Protein AF-A0A834Z858-F1 (afdb_monomer_lite)

pLDDT: mean 73.7, std 21.04, range [23.14, 98.62]

Secondary structure (DSSP, 8-state):
--HHHHHHHHHHHHHHHHHHHHHHTT-HHHHHHHHHHHH-HHHHHHHHHHHHHHHHTTT-HHHHHHHHHHHHHHHHHT--------EEEE-TT-TT-HHHHHHHHHTT-TTTSEEEE--STT--HHIIIII-TT--S-EEEETTEEE--HHHHHHHHHHHS-SS-SS-S-HHHHHHHHHHHHHHHHHHHHHHHHHTTSSGGGHHHHHHHHHHHHTS--SSSBTBBB--HHHHHHHHHHHHHHHHHHHTS---TTTT-HHHHHHHHHHTT-HHHHTTPPPHHHHHHHHHHHHTS--

InterPro domains:
  IPR004045 Glutathione S-transferase, N-terminal [PF13417] (100-165)
  IPR004045 Glutathione S-transferase, N-terminal [PS50404] (84-165)
  IPR036249 Thioredoxin-like superfamily [SSF52833] (100-186)
  IPR036282 Glutathione S-transferase, C-terminal domain superfamily [SSF47616] (161-291)
  IPR044629 Glutathione S-transferase L1/2/3 [PTHR44328] (100-293)

Foldseek 3Di:
DPPPLVVLLVVLVVVLVVCVVCVVVVNNLVVLVVCCVPPNLVVVLVVLVVSQVSVVVVPPPPSNVSSVVSSVVSCVNNVPPPDQAWEWEAAPDDDDALLLQLLCLQFVCPVVYHYHHADLVDGDPCCCVPPNVVSDDGWIQHPNDIDDDRLVNSVCCLVPDGGPHQADPDPVLVVLLVVLLVCLVVLLVLLVVVLQVNRVVCNLVSLVVVLVQLVPDDCDLDSSRDHHSSLSSCVSSCLLSQLQCCPPVVDHSCVVRVSVVSSNVVCVVRPSNVVSHDDSVVSNVVSCVVRVPDD

Sequence (295 aa):
MASGKFFRLLWILHLTHLLSLMERRGCIHLILARLHSECGSLEIIRLLFSSLHVLCSASLNFLFSNVYGTLFKVTEYLGIVMVLVKKLFSPLMAYLFPFVLICFEHQGLQDKIKLVPMNLQNRPGWYKEKVYPGNKVPSLEHNNEVRGESLDLIKYVDSHFEGPPLLPDDPVKREFAEELLSYTDTFTRVVYTSFKGVAENEVGSAFDYLEKALSKFDDGPFFLGQFSLVDIAYAPFIERFQPFLLEVKKYDITTGRPKLEAWIEEMNKIEAYKQTQCDRQELLENYKKRFLVHP

Radius of gyration: 24.86 Å; chains: 1; bounding box: 69×51×53 Å

Organism: Tetracentron sinense (NCBI:txid13715)

Structure (mmCIF, N/CA/C/O backbone):
data_AF-A0A834Z858-F1
#
_entry.id   AF-A0A834Z858-F1
#
loop_
_atom_site.group_PDB
_atom_site.id
_atom_site.type_symbol
_atom_site.label_atom_id
_atom_site.label_alt_id
_atom_site.label_comp_id
_atom_site.label_asym_id
_atom_site.label_entity_id
_atom_site.label_seq_id
_atom_site.pdbx_PDB_ins_code
_atom_site.Cartn_x
_atom_site.Cartn_y
_atom_site.Cartn_z
_atom_site.occupancy
_atom_site.B_iso_or_equiv
_atom_site.auth_seq_id
_atom_site.auth_comp_id
_atom_site.auth_asym_id
_atom_site.auth_atom_id
_atom_site.pdbx_PDB_model_num
ATOM 1 N N . MET A 1 1 ? 50.047 -25.048 0.309 1.00 39.22 1 MET A N 1
ATOM 2 C CA . MET A 1 1 ? 48.746 -24.625 -0.269 1.00 39.22 1 MET A CA 1
ATOM 3 C C . MET A 1 1 ? 48.533 -23.094 -0.292 1.00 39.22 1 MET A C 1
ATOM 5 O O . MET A 1 1 ? 47.401 -22.654 -0.437 1.00 39.22 1 MET A O 1
ATOM 9 N N . ALA A 1 2 ? 49.594 -22.268 -0.235 1.00 37.28 2 ALA A N 1
ATOM 10 C CA . ALA A 1 2 ? 49.491 -20.796 -0.241 1.00 37.28 2 ALA A CA 1
ATOM 11 C C . ALA A 1 2 ? 50.000 -20.112 -1.535 1.00 37.28 2 ALA A C 1
ATOM 13 O O . ALA A 1 2 ? 49.792 -18.917 -1.714 1.00 37.28 2 ALA A O 1
ATOM 14 N N . SER A 1 3 ? 50.620 -20.842 -2.472 1.00 45.62 3 SER A N 1
ATOM 15 C CA . SER A 1 3 ? 51.256 -20.246 -3.660 1.00 45.62 3 SER A CA 1
ATOM 16 C C . SER A 1 3 ? 50.258 -19.821 -4.750 1.00 45.62 3 SER A C 1
ATOM 18 O O . SER A 1 3 ? 50.357 -18.719 -5.275 1.00 45.62 3 SER A O 1
ATOM 20 N N . GLY A 1 4 ? 49.239 -20.629 -5.062 1.00 40.44 4 GLY A N 1
ATOM 21 C CA . GLY A 1 4 ? 48.336 -20.354 -6.196 1.00 40.44 4 GLY A CA 1
ATOM 22 C C . GLY A 1 4 ? 47.430 -19.123 -6.039 1.00 40.44 4 GLY A C 1
ATOM 23 O O . GLY A 1 4 ? 47.143 -18.436 -7.018 1.00 40.44 4 GLY A O 1
ATOM 24 N N . LYS A 1 5 ? 46.998 -18.806 -4.811 1.00 40.41 5 LYS A N 1
ATOM 25 C CA . LYS A 1 5 ? 46.160 -17.622 -4.541 1.00 40.41 5 LYS A CA 1
ATOM 26 C C . LYS A 1 5 ? 46.967 -16.323 -4.613 1.00 40.41 5 LYS A C 1
ATOM 28 O O . LYS A 1 5 ? 46.467 -15.331 -5.132 1.00 40.41 5 LYS A O 1
ATOM 33 N N . PHE A 1 6 ? 48.222 -16.352 -4.165 1.00 41.41 6 PHE A N 1
ATOM 34 C CA . PHE A 1 6 ? 49.111 -15.191 -4.185 1.00 41.41 6 PHE A CA 1
ATOM 35 C C . PHE A 1 6 ? 49.516 -14.801 -5.615 1.00 41.41 6 PHE A C 1
ATOM 37 O O . PHE A 1 6 ? 49.426 -13.633 -5.982 1.00 41.41 6 PHE A O 1
ATOM 44 N N . PHE A 1 7 ? 49.849 -15.783 -6.463 1.00 43.88 7 PHE A N 1
ATOM 45 C CA . PHE A 1 7 ? 50.146 -15.538 -7.881 1.00 43.88 7 PHE A CA 1
ATOM 46 C C . PHE A 1 7 ? 48.936 -15.006 -8.661 1.00 43.88 7 PHE A C 1
ATOM 48 O O . PHE A 1 7 ? 49.091 -14.099 -9.474 1.00 43.88 7 PHE A O 1
ATOM 55 N N . ARG A 1 8 ? 47.722 -15.503 -8.379 1.00 45.97 8 ARG A N 1
ATOM 56 C CA . ARG A 1 8 ? 46.489 -14.953 -8.971 1.00 45.97 8 ARG A CA 1
ATOM 57 C C . ARG A 1 8 ? 46.238 -13.509 -8.543 1.00 45.97 8 ARG A C 1
ATOM 59 O O . ARG A 1 8 ? 45.864 -12.699 -9.380 1.00 45.97 8 ARG A O 1
ATOM 66 N N . LEU A 1 9 ? 46.475 -13.175 -7.275 1.00 43.41 9 LEU A N 1
ATOM 67 C CA . LEU A 1 9 ? 46.303 -11.811 -6.775 1.00 43.41 9 LEU A CA 1
ATOM 68 C C . LEU A 1 9 ? 47.320 -10.841 -7.399 1.00 43.41 9 LEU A C 1
ATOM 70 O O . LEU A 1 9 ? 46.940 -9.746 -7.802 1.00 43.41 9 LEU A O 1
ATOM 74 N N . LEU A 1 10 ? 48.584 -11.260 -7.546 1.00 45.62 10 LEU A N 1
ATOM 75 C CA . LEU A 1 10 ? 49.613 -10.472 -8.234 1.00 45.62 10 LEU A CA 1
ATOM 76 C C . LEU A 1 10 ? 49.268 -10.248 -9.709 1.00 45.62 10 LEU A C 1
ATOM 78 O O . LEU A 1 10 ? 49.426 -9.139 -10.210 1.00 45.62 10 LEU A O 1
ATOM 82 N N . TRP A 1 11 ? 48.773 -11.283 -10.392 1.00 49.22 11 TRP A N 1
ATOM 83 C CA . TRP A 1 11 ? 48.371 -11.189 -11.795 1.00 49.22 11 TRP A CA 1
ATOM 84 C C . TRP A 1 11 ? 47.172 -10.254 -11.977 1.00 49.22 11 TRP A C 1
ATOM 86 O O . TRP A 1 11 ? 47.191 -9.404 -12.862 1.00 49.22 11 TRP A O 1
ATOM 96 N N . ILE A 1 12 ? 46.179 -10.335 -11.082 1.00 49.62 12 ILE A N 1
ATOM 97 C CA . ILE A 1 12 ? 45.033 -9.418 -11.055 1.00 49.62 12 ILE A CA 1
ATOM 98 C C . ILE A 1 12 ? 45.511 -7.987 -10.825 1.00 49.62 12 ILE A C 1
ATOM 100 O O . ILE A 1 12 ? 45.177 -7.134 -11.632 1.00 49.62 12 ILE A O 1
ATOM 104 N N . LEU A 1 13 ? 46.334 -7.726 -9.801 1.00 48.53 13 LEU A N 1
ATOM 105 C CA . LEU A 1 13 ? 46.868 -6.388 -9.507 1.00 48.53 13 LEU A CA 1
ATOM 106 C C . LEU A 1 13 ? 47.678 -5.811 -10.674 1.00 48.53 13 LEU A C 1
ATOM 108 O O . LEU A 1 13 ? 47.575 -4.620 -10.971 1.00 48.53 13 LEU A O 1
ATOM 112 N N . HIS A 1 14 ? 48.463 -6.650 -11.354 1.00 54.50 14 HIS A N 1
ATOM 113 C CA . HIS A 1 14 ? 49.225 -6.238 -12.526 1.00 54.50 14 HIS A CA 1
ATOM 114 C C . HIS A 1 14 ? 48.300 -5.899 -13.701 1.00 54.50 14 HIS A C 1
ATOM 116 O O . HIS A 1 14 ? 48.492 -4.870 -14.345 1.00 54.50 14 HIS A O 1
ATOM 122 N N . LEU A 1 15 ? 47.246 -6.695 -13.916 1.00 56.31 15 LEU A N 1
ATOM 123 C CA . LEU A 1 15 ? 46.232 -6.457 -14.940 1.00 56.31 15 LEU A CA 1
ATOM 124 C C . LEU A 1 15 ? 45.421 -5.182 -14.656 1.00 56.31 15 LEU A C 1
ATOM 126 O O . LEU A 1 15 ? 45.234 -4.376 -15.565 1.00 56.31 15 LEU A O 1
ATOM 130 N N . THR A 1 16 ? 45.002 -4.928 -13.409 1.00 53.84 16 THR A N 1
ATOM 131 C CA . THR A 1 16 ? 44.302 -3.682 -13.044 1.00 53.84 16 THR A CA 1
ATOM 132 C C . THR A 1 16 ? 45.193 -2.457 -13.186 1.00 53.84 16 THR A C 1
ATOM 134 O O . THR A 1 16 ? 44.727 -1.407 -13.631 1.00 53.84 16 THR A O 1
ATOM 137 N N . HIS A 1 17 ? 46.475 -2.570 -12.827 1.00 55.44 17 HIS A N 1
ATOM 138 C CA . HIS A 1 17 ? 47.428 -1.476 -12.986 1.00 55.44 17 HIS A CA 1
ATOM 139 C C . HIS A 1 17 ? 47.687 -1.170 -14.465 1.00 55.44 17 HIS A C 1
ATOM 141 O O . HIS A 1 17 ? 47.662 -0.002 -14.857 1.00 55.44 17 HIS A O 1
ATOM 147 N N . LEU A 1 18 ? 47.842 -2.206 -15.299 1.00 55.97 18 LEU A N 1
ATOM 148 C CA . LEU A 1 18 ? 47.948 -2.055 -16.749 1.00 55.97 18 LEU A CA 1
ATOM 149 C C . LEU A 1 18 ? 46.692 -1.392 -17.324 1.00 55.97 18 LEU A C 1
ATOM 151 O O . LEU A 1 18 ? 46.808 -0.416 -18.057 1.00 55.97 18 LEU A O 1
ATOM 155 N N . LEU A 1 19 ? 45.495 -1.872 -16.970 1.00 55.81 19 LEU A N 1
ATOM 156 C CA . LEU A 1 19 ? 44.223 -1.326 -17.461 1.00 55.81 19 LEU A CA 1
ATOM 157 C C . LEU A 1 19 ? 44.050 0.152 -17.079 1.00 55.81 19 LEU A C 1
ATOM 159 O O . LEU A 1 19 ? 43.695 0.961 -17.933 1.00 55.81 19 LEU A O 1
ATOM 163 N N . SER A 1 20 ? 44.411 0.534 -15.849 1.00 52.41 20 SER A N 1
ATOM 164 C CA . SER A 1 20 ? 44.381 1.935 -15.404 1.00 52.41 20 SER A CA 1
ATOM 165 C C . SER A 1 20 ? 45.411 2.820 -16.124 1.00 52.41 20 SER A C 1
ATOM 167 O O . SER A 1 20 ? 45.116 3.964 -16.475 1.00 52.41 20 SER A O 1
ATOM 169 N N . LEU A 1 21 ? 46.623 2.312 -16.379 1.00 51.62 21 LEU A N 1
ATOM 170 C CA . LEU A 1 21 ? 47.647 3.020 -17.161 1.00 51.62 21 LEU A CA 1
ATOM 171 C C . LEU A 1 21 ? 47.229 3.202 -18.625 1.00 51.62 21 LEU A C 1
ATOM 173 O O . LEU A 1 21 ? 47.500 4.245 -19.220 1.00 51.62 21 LEU A O 1
ATOM 177 N N . MET A 1 22 ? 46.563 2.203 -19.201 1.00 58.41 22 MET A N 1
ATOM 178 C CA . MET A 1 22 ? 46.094 2.216 -20.587 1.00 58.41 22 MET A CA 1
ATOM 179 C C . MET A 1 22 ? 44.875 3.122 -20.782 1.00 58.41 22 MET A C 1
ATOM 181 O O . MET A 1 22 ? 44.775 3.788 -21.812 1.00 58.41 22 MET A O 1
ATOM 185 N N . GLU A 1 23 ? 44.001 3.222 -19.779 1.00 50.81 23 GLU A N 1
ATOM 186 C CA . GLU A 1 23 ? 42.898 4.185 -19.747 1.00 50.81 23 GLU A CA 1
ATOM 187 C C . GLU A 1 23 ? 43.412 5.631 -19.739 1.00 50.81 23 GLU A C 1
ATOM 189 O O . GLU A 1 23 ? 42.962 6.444 -20.544 1.00 50.81 23 GLU A O 1
ATOM 194 N N . ARG A 1 24 ? 44.436 5.939 -18.928 1.00 52.72 24 ARG A N 1
ATOM 195 C CA . ARG A 1 24 ? 45.078 7.271 -18.927 1.00 52.72 24 ARG A CA 1
ATOM 196 C C . ARG A 1 24 ? 45.731 7.637 -20.259 1.00 52.72 24 ARG A C 1
ATOM 198 O O . ARG A 1 24 ? 45.965 8.814 -20.511 1.00 52.72 24 ARG A O 1
ATOM 205 N N . ARG A 1 25 ? 46.048 6.644 -21.093 1.00 55.12 25 ARG A N 1
ATOM 206 C CA . ARG A 1 25 ? 46.644 6.831 -22.422 1.00 55.12 25 ARG A CA 1
ATOM 207 C C . ARG A 1 25 ? 45.625 6.771 -23.565 1.00 55.12 25 ARG A C 1
ATOM 209 O O . ARG A 1 25 ? 46.024 6.939 -24.709 1.00 55.12 25 ARG A O 1
ATOM 216 N N . GLY A 1 26 ? 44.337 6.539 -23.285 1.00 53.12 26 GLY A N 1
ATOM 217 C CA . GLY A 1 26 ? 43.269 6.520 -24.295 1.00 53.12 26 GLY A CA 1
ATOM 218 C C . GLY A 1 26 ? 43.281 5.315 -25.249 1.00 53.12 26 GLY A C 1
ATOM 219 O O . GLY A 1 26 ? 42.515 5.286 -26.206 1.00 53.12 26 GLY A O 1
ATOM 220 N N . CYS A 1 27 ? 44.115 4.298 -25.003 1.00 54.41 27 CYS A N 1
ATOM 221 C CA . CYS A 1 27 ? 44.315 3.173 -25.932 1.00 54.41 27 CYS A CA 1
ATOM 222 C C . CYS A 1 27 ? 43.456 1.935 -25.619 1.00 54.41 27 CYS A C 1
ATOM 224 O O . CYS A 1 27 ? 43.613 0.898 -26.265 1.00 54.41 27 CYS A O 1
ATOM 226 N N . ILE A 1 28 ? 42.561 2.015 -24.628 1.00 59.16 28 ILE A N 1
ATOM 227 C CA . ILE A 1 28 ? 41.803 0.863 -24.113 1.00 59.16 28 ILE A CA 1
ATOM 228 C C . ILE A 1 28 ? 40.941 0.188 -25.194 1.00 59.16 28 ILE A C 1
ATOM 230 O O . ILE A 1 28 ? 40.854 -1.035 -25.252 1.00 59.16 28 ILE A O 1
ATOM 234 N N . HIS A 1 29 ? 40.397 0.978 -26.119 1.00 51.12 29 HIS A N 1
ATOM 235 C CA . HIS A 1 29 ? 39.532 0.515 -27.205 1.00 51.12 29 HIS A CA 1
ATOM 236 C C . HIS A 1 29 ? 40.262 -0.394 -28.212 1.00 51.12 29 HIS A C 1
ATOM 238 O O . HIS A 1 29 ? 39.688 -1.359 -28.700 1.00 51.12 29 HIS A O 1
ATOM 244 N N . LEU A 1 30 ? 41.547 -0.144 -28.489 1.00 53.09 30 LEU A N 1
ATOM 245 C CA . LEU A 1 30 ? 42.329 -0.926 -29.461 1.00 53.09 30 LEU A CA 1
ATOM 246 C C . LEU A 1 30 ? 42.657 -2.337 -28.953 1.00 53.09 30 LEU A C 1
ATOM 248 O O . LEU A 1 30 ? 42.728 -3.289 -29.728 1.00 53.09 30 LEU A O 1
ATOM 252 N N . ILE A 1 31 ? 42.840 -2.482 -27.641 1.00 57.12 31 ILE A N 1
ATOM 253 C CA . ILE A 1 31 ? 43.166 -3.769 -27.016 1.00 57.12 31 ILE A CA 1
ATOM 254 C C . ILE A 1 31 ? 41.903 -4.594 -26.783 1.00 57.12 31 ILE A C 1
ATOM 256 O O . ILE A 1 31 ? 41.938 -5.806 -26.975 1.00 57.12 31 ILE A O 1
ATOM 260 N N . LEU A 1 32 ? 40.777 -3.960 -26.443 1.00 54.56 32 LEU A N 1
ATOM 261 C CA . LEU A 1 32 ? 39.492 -4.658 -26.385 1.00 54.56 32 LEU A CA 1
ATOM 262 C C . LEU A 1 32 ? 39.108 -5.240 -27.758 1.00 54.56 32 LEU A C 1
ATOM 264 O O . LEU A 1 32 ? 38.596 -6.356 -27.805 1.00 54.56 32 LEU A O 1
ATOM 268 N N . ALA A 1 33 ? 39.466 -4.561 -28.858 1.00 52.81 33 ALA A N 1
ATOM 269 C CA . ALA A 1 33 ? 39.355 -5.083 -30.229 1.00 52.81 33 ALA A CA 1
ATOM 270 C C . ALA A 1 33 ? 40.146 -6.382 -30.412 1.00 52.81 33 ALA A C 1
ATOM 272 O O . ALA A 1 33 ? 39.635 -7.385 -30.908 1.00 52.81 33 ALA A O 1
ATOM 273 N N . ARG A 1 34 ? 41.412 -6.351 -29.982 1.00 52.25 34 ARG A N 1
ATOM 274 C CA . ARG A 1 34 ? 42.368 -7.452 -30.118 1.00 52.25 34 ARG A CA 1
ATOM 275 C C . ARG A 1 34 ? 41.954 -8.661 -29.276 1.00 52.25 34 ARG A C 1
ATOM 277 O O . ARG A 1 34 ? 41.909 -9.776 -29.784 1.00 52.25 34 ARG A O 1
ATOM 284 N N . LEU A 1 35 ? 41.589 -8.431 -28.015 1.00 51.09 35 LEU A N 1
ATOM 285 C CA . LEU A 1 35 ? 41.134 -9.474 -27.093 1.00 51.09 35 LEU A CA 1
ATOM 286 C C . LEU A 1 35 ? 39.839 -10.125 -27.583 1.00 51.09 35 LEU A C 1
ATOM 288 O O . LEU A 1 35 ? 39.711 -11.346 -27.517 1.00 51.09 35 LEU A O 1
ATOM 292 N N . HIS A 1 36 ? 38.904 -9.328 -28.113 1.00 53.31 36 HIS A N 1
ATOM 293 C CA . HIS A 1 36 ? 37.683 -9.837 -28.733 1.00 53.31 36 HIS A CA 1
ATOM 294 C C . HIS A 1 36 ? 37.987 -10.780 -29.903 1.00 53.31 36 HIS A C 1
ATOM 296 O O . HIS A 1 36 ? 37.407 -11.862 -29.965 1.00 53.31 36 HIS A O 1
ATOM 302 N N . SER A 1 37 ? 38.928 -10.403 -30.780 1.00 48.47 37 SER A N 1
ATOM 303 C CA . SER A 1 37 ? 39.310 -11.229 -31.933 1.00 48.47 37 SER A CA 1
ATOM 304 C C . SER A 1 37 ? 40.053 -12.518 -31.568 1.00 48.47 37 SER A C 1
ATOM 306 O O . SER A 1 37 ? 39.973 -13.483 -32.320 1.00 48.47 37 SER A O 1
ATOM 308 N N . GLU A 1 38 ? 40.766 -12.549 -30.436 1.00 46.91 38 GLU A N 1
ATOM 309 C CA . GLU A 1 38 ? 41.613 -13.691 -30.052 1.00 46.91 38 GLU A CA 1
ATOM 310 C C . GLU A 1 38 ? 40.912 -14.685 -29.106 1.00 46.91 38 GLU A C 1
ATOM 312 O O . GLU A 1 38 ? 41.120 -15.889 -29.241 1.00 46.91 38 GLU A O 1
ATOM 317 N N . CYS A 1 39 ? 40.068 -14.223 -28.173 1.00 50.97 39 CYS A N 1
ATOM 318 C CA . CYS A 1 39 ? 39.494 -15.075 -27.115 1.00 50.97 39 CYS A CA 1
ATOM 319 C C . CYS A 1 39 ? 37.961 -15.186 -27.137 1.00 50.97 39 CYS A C 1
ATOM 321 O O . CYS A 1 39 ? 37.398 -16.011 -26.417 1.00 50.97 39 CYS A O 1
ATOM 323 N N . GLY A 1 40 ? 37.272 -14.360 -27.928 1.00 50.16 40 GLY A N 1
ATOM 324 C CA . GLY A 1 40 ? 35.815 -14.256 -27.888 1.00 50.16 40 GLY A CA 1
ATOM 325 C C . GLY A 1 40 ? 35.298 -13.583 -26.609 1.00 50.16 40 GLY A C 1
ATOM 326 O O . GLY A 1 40 ? 35.902 -13.607 -25.535 1.00 50.16 40 GLY A O 1
ATOM 327 N N . SER A 1 41 ? 34.146 -12.926 -26.710 1.00 55.12 41 SER A N 1
ATOM 328 C CA . SER A 1 41 ? 33.695 -12.013 -25.657 1.00 55.12 41 SER A CA 1
ATOM 329 C C . SER A 1 41 ? 33.293 -12.660 -24.332 1.00 55.12 41 SER A C 1
ATOM 331 O O . SER A 1 41 ? 33.446 -12.038 -23.281 1.00 55.12 41 SER A O 1
ATOM 333 N N . LEU A 1 42 ? 32.752 -13.883 -24.356 1.00 46.44 42 LEU A N 1
ATOM 334 C CA . LEU A 1 42 ? 32.284 -14.558 -23.139 1.00 46.44 42 LEU A CA 1
ATOM 335 C C . LEU A 1 42 ? 33.443 -14.918 -22.198 1.00 46.44 42 LEU A C 1
ATOM 337 O O . LEU A 1 42 ? 33.295 -14.834 -20.978 1.00 46.44 42 LEU A O 1
ATOM 341 N N . GLU A 1 43 ? 34.600 -15.269 -22.757 1.00 54.16 43 GLU A N 1
ATOM 342 C CA . GLU A 1 43 ? 35.780 -15.652 -21.979 1.00 54.16 43 GLU A CA 1
ATOM 343 C C . GLU A 1 43 ? 36.422 -14.421 -21.315 1.00 54.16 43 GLU A C 1
ATOM 345 O O . GLU A 1 43 ? 36.829 -14.470 -20.154 1.00 54.16 43 GLU A O 1
ATOM 350 N N . ILE A 1 44 ? 36.396 -13.268 -22.000 1.00 56.22 44 ILE A N 1
ATOM 351 C CA . ILE A 1 44 ? 36.807 -11.965 -21.446 1.00 56.22 44 ILE A CA 1
ATOM 352 C C . ILE A 1 44 ? 35.923 -11.586 -20.251 1.00 56.22 44 ILE A C 1
ATOM 354 O O . ILE A 1 44 ? 36.430 -11.199 -19.197 1.00 56.22 44 ILE A O 1
ATOM 358 N N . ILE A 1 45 ? 34.602 -11.742 -20.388 1.00 53.59 45 ILE A N 1
ATOM 359 C CA . ILE A 1 45 ? 33.640 -11.466 -19.313 1.00 53.59 45 ILE A CA 1
ATOM 360 C C . ILE A 1 45 ? 33.906 -12.390 -18.117 1.00 53.59 45 ILE A C 1
ATOM 362 O O . ILE A 1 45 ? 34.017 -11.912 -16.988 1.00 53.59 45 ILE A O 1
ATOM 366 N N . ARG A 1 46 ? 34.100 -13.697 -18.340 1.00 54.56 46 ARG A N 1
ATOM 367 C CA . ARG A 1 46 ? 34.442 -14.654 -17.271 1.00 54.56 46 ARG A CA 1
ATOM 368 C C . ARG A 1 46 ? 35.720 -14.282 -16.523 1.00 54.56 46 ARG A C 1
ATOM 370 O O . ARG A 1 46 ? 35.733 -14.310 -15.290 1.00 54.56 46 ARG A O 1
ATOM 377 N N . LEU A 1 47 ? 36.779 -13.905 -17.237 1.00 57.31 47 LEU A N 1
ATOM 378 C CA . LEU A 1 47 ? 38.045 -13.499 -16.625 1.00 57.31 47 LEU A CA 1
ATOM 379 C C . LEU A 1 47 ? 37.882 -12.233 -15.772 1.00 57.31 47 LEU A C 1
ATOM 381 O O . LEU A 1 47 ? 38.376 -12.185 -14.640 1.00 57.31 47 LEU A O 1
ATOM 385 N N . LEU A 1 48 ? 37.115 -11.250 -16.248 1.00 55.88 48 LEU A N 1
ATOM 386 C CA . LEU A 1 48 ? 36.846 -10.019 -15.504 1.00 55.88 48 LEU A CA 1
ATOM 387 C C . LEU A 1 48 ? 35.985 -10.263 -14.251 1.00 55.88 48 LEU A C 1
ATOM 389 O O . LEU A 1 48 ? 36.310 -9.755 -13.177 1.00 55.88 48 LEU A O 1
ATOM 393 N N . PHE A 1 49 ? 34.948 -11.102 -14.342 1.00 52.91 49 PHE A N 1
ATOM 394 C CA . PHE A 1 49 ? 34.114 -11.474 -13.190 1.00 52.91 49 PHE A CA 1
ATOM 395 C C . PHE A 1 49 ? 34.878 -12.300 -12.148 1.00 52.91 49 PHE A C 1
ATOM 397 O O . PHE A 1 49 ? 34.737 -12.062 -10.946 1.00 52.91 49 PHE A O 1
ATOM 404 N N . SER A 1 50 ? 35.745 -13.223 -12.581 1.00 53.41 50 SER A N 1
ATOM 405 C CA . SER A 1 50 ? 36.593 -13.996 -11.661 1.00 53.41 50 SER A CA 1
ATOM 406 C C . SER A 1 50 ? 37.569 -13.105 -10.881 1.00 53.41 50 SER A C 1
ATOM 408 O O . SER A 1 50 ? 37.835 -13.345 -9.703 1.00 53.41 50 SER A O 1
ATOM 410 N N . SER A 1 51 ? 38.031 -12.020 -11.508 1.00 50.53 51 SER A N 1
ATOM 411 C CA . SER A 1 51 ? 38.891 -11.011 -10.886 1.00 50.53 51 SER A CA 1
ATOM 412 C C . SER A 1 51 ? 38.122 -10.157 -9.867 1.00 50.53 51 SER A C 1
ATOM 414 O O . SER A 1 51 ? 38.655 -9.831 -8.806 1.00 50.53 51 SER A O 1
ATOM 416 N N . LEU A 1 52 ? 36.845 -9.860 -10.141 1.00 49.38 52 LEU A N 1
ATOM 417 C CA . LEU A 1 52 ? 35.938 -9.123 -9.252 1.00 49.38 52 LEU A CA 1
ATOM 418 C C . LEU A 1 52 ? 35.684 -9.869 -7.932 1.00 49.38 52 LEU A C 1
ATOM 420 O O . LEU A 1 52 ? 35.721 -9.269 -6.858 1.00 49.38 52 LEU A O 1
ATOM 424 N N . HIS A 1 53 ? 35.476 -11.187 -8.008 1.00 46.19 53 HIS A N 1
ATOM 425 C CA . HIS A 1 53 ? 35.210 -12.030 -6.839 1.00 46.19 53 HIS A CA 1
ATOM 426 C C . HIS A 1 53 ? 36.418 -12.090 -5.887 1.00 46.19 53 HIS A C 1
ATOM 428 O O . HIS A 1 53 ? 36.270 -12.017 -4.668 1.00 46.19 53 HIS A O 1
ATOM 434 N N . VAL A 1 54 ? 37.634 -12.132 -6.443 1.00 44.06 54 VAL A N 1
ATOM 435 C CA . VAL A 1 54 ? 38.882 -12.093 -5.665 1.00 44.06 54 VAL A CA 1
ATOM 436 C C . VAL A 1 54 ? 39.092 -10.720 -5.012 1.00 44.06 54 VAL A C 1
ATOM 438 O O . VAL A 1 54 ? 39.469 -10.657 -3.843 1.00 44.06 54 VAL A O 1
ATOM 441 N N . LEU A 1 55 ? 38.789 -9.621 -5.710 1.00 42.56 55 LEU A N 1
ATOM 442 C CA . LEU A 1 55 ? 38.911 -8.262 -5.163 1.00 42.56 55 LEU A CA 1
ATOM 443 C C . LEU A 1 55 ? 37.893 -7.972 -4.050 1.00 42.56 55 LEU A C 1
ATOM 445 O O . LEU A 1 55 ? 38.220 -7.269 -3.095 1.00 42.56 55 LEU A O 1
ATOM 449 N N . CYS A 1 56 ? 36.695 -8.558 -4.135 1.00 44.44 56 CYS A N 1
ATOM 450 C CA . CYS A 1 56 ? 35.647 -8.425 -3.118 1.00 44.44 56 CYS A CA 1
ATOM 451 C C . CYS A 1 56 ? 36.034 -9.109 -1.800 1.00 44.44 56 CYS A C 1
ATOM 453 O O . CYS A 1 56 ? 35.662 -8.644 -0.728 1.00 44.44 56 CYS A O 1
ATOM 455 N N . SER A 1 57 ? 36.846 -10.169 -1.876 1.00 42.78 57 SER A N 1
ATOM 456 C CA . SER A 1 57 ? 37.373 -10.880 -0.705 1.00 42.78 57 SER A CA 1
ATOM 457 C C . SER A 1 57 ? 38.556 -10.184 -0.011 1.00 42.78 57 SER A C 1
ATOM 459 O O . SER A 1 57 ? 38.918 -10.569 1.097 1.00 42.78 57 SER A O 1
ATOM 461 N N . ALA A 1 58 ? 39.166 -9.170 -0.641 1.00 41.44 58 ALA A N 1
ATOM 462 C CA . ALA A 1 58 ? 40.417 -8.549 -0.190 1.00 41.44 58 ALA A CA 1
ATOM 463 C C . ALA A 1 58 ? 40.254 -7.135 0.417 1.00 41.44 58 ALA A C 1
ATOM 465 O O . ALA A 1 58 ? 41.254 -6.459 0.645 1.00 41.44 58 ALA A O 1
ATOM 466 N N . SER A 1 59 ? 39.022 -6.670 0.670 1.00 42.19 59 SER A N 1
ATOM 467 C CA . SER A 1 59 ? 38.706 -5.379 1.324 1.00 42.19 59 SER A CA 1
ATOM 468 C C . SER A 1 59 ? 39.393 -4.140 0.714 1.00 42.19 59 SER A C 1
ATOM 470 O O . SER A 1 59 ? 39.700 -3.172 1.409 1.00 42.19 59 SER A O 1
ATOM 472 N N . LEU A 1 60 ? 39.639 -4.141 -0.600 1.00 43.06 60 LEU A N 1
ATOM 473 C CA . LEU A 1 60 ? 40.312 -3.053 -1.322 1.00 43.06 60 LEU A CA 1
ATOM 474 C C . LEU A 1 60 ? 39.294 -2.163 -2.055 1.00 43.06 60 LEU A C 1
ATOM 476 O O . LEU A 1 60 ? 39.139 -2.231 -3.276 1.00 43.06 60 LEU A O 1
ATOM 480 N N . ASN A 1 61 ? 38.622 -1.283 -1.306 1.00 41.66 61 ASN A N 1
ATOM 481 C CA . ASN A 1 61 ? 37.572 -0.381 -1.814 1.00 41.66 61 ASN A CA 1
ATOM 482 C C . ASN A 1 61 ? 38.022 0.517 -2.988 1.00 41.66 61 ASN A C 1
ATOM 484 O O . ASN A 1 61 ? 37.222 0.843 -3.863 1.00 41.66 61 ASN A O 1
ATOM 488 N N . PHE A 1 62 ? 39.307 0.886 -3.054 1.00 37.69 62 PHE A N 1
ATOM 489 C CA . PHE A 1 62 ? 39.848 1.738 -4.122 1.00 37.69 62 PHE A CA 1
ATOM 490 C C . PHE A 1 62 ? 39.960 1.020 -5.483 1.00 37.69 62 PHE A C 1
ATOM 492 O O . PHE A 1 62 ? 39.732 1.625 -6.529 1.00 37.69 62 PHE A O 1
ATOM 499 N N . LEU A 1 63 ? 40.267 -0.283 -5.489 1.00 42.47 63 LEU A N 1
ATOM 500 C CA . LEU A 1 63 ? 40.341 -1.090 -6.717 1.00 42.47 63 LEU A CA 1
ATOM 501 C C . LEU A 1 63 ? 38.946 -1.434 -7.253 1.00 42.47 63 LEU A C 1
ATOM 503 O O . LEU A 1 63 ? 38.768 -1.560 -8.462 1.00 42.47 63 LEU A O 1
ATOM 507 N N . PHE A 1 64 ? 37.955 -1.514 -6.365 1.00 44.03 64 PHE A N 1
ATOM 508 C CA . PHE A 1 64 ? 36.571 -1.840 -6.698 1.00 44.03 64 PHE A CA 1
ATOM 509 C C . PHE A 1 64 ? 35.962 -0.852 -7.706 1.00 44.03 64 PHE A C 1
ATOM 511 O O . PHE A 1 64 ? 35.445 -1.265 -8.741 1.00 44.03 64 PHE A O 1
ATOM 518 N N . SER A 1 65 ? 36.102 0.454 -7.464 1.00 43.62 65 SER A N 1
ATOM 519 C CA . SER A 1 65 ? 35.536 1.501 -8.333 1.00 43.62 65 SER A CA 1
ATOM 520 C C . SER A 1 65 ? 36.124 1.480 -9.755 1.00 43.62 65 SER A C 1
ATOM 522 O O . SER A 1 65 ? 35.392 1.512 -10.746 1.00 43.62 65 SER A O 1
ATOM 524 N N . ASN A 1 66 ? 37.447 1.323 -9.870 1.00 45.91 66 ASN A N 1
ATOM 525 C CA . ASN A 1 66 ? 38.135 1.314 -11.165 1.00 45.91 66 ASN A CA 1
ATOM 526 C C . ASN A 1 66 ? 37.816 0.061 -11.994 1.00 45.91 66 ASN A C 1
ATOM 528 O O . ASN A 1 66 ? 37.711 0.132 -13.221 1.00 45.91 66 ASN A O 1
ATOM 532 N N . VAL A 1 67 ? 37.627 -1.089 -11.340 1.00 48.06 67 VAL A N 1
ATOM 533 C CA . VAL A 1 67 ? 37.307 -2.341 -12.040 1.00 48.06 67 VAL A CA 1
ATOM 534 C C . VAL A 1 67 ? 35.876 -2.312 -12.566 1.00 48.06 67 VAL A C 1
ATOM 536 O O . VAL A 1 67 ? 35.659 -2.715 -13.703 1.00 48.06 67 VAL A O 1
ATOM 539 N N . TYR A 1 68 ? 34.921 -1.754 -11.814 1.00 50.25 68 TYR A N 1
ATOM 540 C CA . TYR A 1 68 ? 33.554 -1.539 -12.306 1.00 50.25 68 TYR A CA 1
ATOM 541 C C . TYR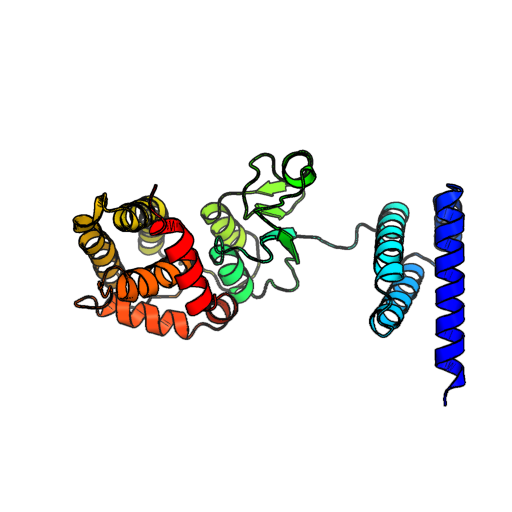 A 1 68 ? 33.503 -0.560 -13.485 1.00 50.25 68 TYR A C 1
ATOM 543 O O . TYR A 1 68 ? 32.811 -0.831 -14.466 1.00 50.25 68 TYR A O 1
ATOM 551 N N . GLY A 1 69 ? 34.267 0.536 -13.430 1.00 48.38 69 GLY A N 1
ATOM 552 C CA . GLY A 1 69 ? 34.376 1.479 -14.549 1.00 48.38 69 GLY A CA 1
ATOM 553 C C . GLY A 1 69 ? 34.964 0.836 -15.810 1.00 48.38 69 GLY A C 1
ATOM 554 O O . GLY A 1 69 ? 34.482 1.075 -16.917 1.00 48.38 69 GLY A O 1
ATOM 555 N N . THR A 1 70 ? 35.951 -0.046 -15.643 1.00 48.25 70 THR A N 1
ATOM 556 C CA . THR A 1 70 ? 36.550 -0.799 -16.753 1.00 48.25 70 THR A CA 1
ATOM 557 C C . THR A 1 70 ? 35.582 -1.849 -17.304 1.00 48.25 70 THR A C 1
ATOM 559 O O . THR A 1 70 ? 35.426 -1.949 -18.518 1.00 48.25 70 THR A O 1
ATOM 562 N N . LEU A 1 71 ? 34.879 -2.583 -16.432 1.00 49.56 71 LEU A N 1
ATOM 563 C CA . LEU A 1 71 ? 33.875 -3.587 -16.806 1.00 49.56 71 LEU A CA 1
ATOM 564 C C . LEU A 1 71 ? 32.760 -2.967 -17.656 1.00 49.56 71 LEU A C 1
ATOM 566 O O . LEU A 1 71 ? 32.396 -3.520 -18.689 1.00 49.56 71 LEU A O 1
ATOM 570 N N . PHE A 1 72 ? 32.288 -1.786 -17.252 1.00 48.19 72 PHE A N 1
ATOM 571 C CA . PHE A 1 72 ? 31.266 -1.018 -17.958 1.00 48.19 72 PHE A CA 1
ATOM 572 C C . PHE A 1 72 ? 31.707 -0.627 -19.381 1.00 48.19 72 PHE A C 1
ATOM 574 O O . PHE A 1 72 ? 30.956 -0.799 -20.340 1.00 48.19 72 PHE A O 1
ATOM 581 N N . LYS A 1 73 ? 32.961 -0.191 -19.546 1.00 50.41 73 LYS A N 1
ATOM 582 C CA . LYS A 1 73 ? 33.529 0.158 -20.859 1.00 50.41 73 LYS A CA 1
ATOM 583 C C . LYS A 1 73 ? 33.798 -1.064 -21.740 1.00 50.41 73 LYS A C 1
ATOM 585 O O . LYS A 1 73 ? 33.660 -0.981 -22.956 1.00 50.41 73 LYS A O 1
ATOM 590 N N . VAL A 1 74 ? 34.160 -2.206 -21.148 1.00 47.69 74 VAL A N 1
ATOM 591 C CA . VAL A 1 74 ? 34.326 -3.472 -21.886 1.00 47.69 74 VAL A CA 1
ATOM 592 C C . VAL A 1 74 ? 32.982 -3.970 -22.421 1.00 47.69 74 VAL A C 1
ATOM 594 O O . VAL A 1 74 ? 32.910 -4.395 -23.572 1.00 47.69 74 VAL A O 1
ATOM 597 N N . THR A 1 75 ? 31.911 -3.875 -21.625 1.00 45.66 75 THR A N 1
ATOM 598 C CA . THR A 1 75 ? 30.554 -4.234 -22.069 1.00 45.66 75 THR A CA 1
ATOM 599 C C . THR A 1 75 ? 30.035 -3.309 -23.168 1.00 45.66 75 THR A C 1
ATOM 601 O O . THR A 1 75 ? 29.389 -3.778 -24.098 1.00 45.66 75 THR A O 1
ATOM 604 N N . GLU A 1 76 ? 30.380 -2.020 -23.111 1.00 45.19 76 GLU A N 1
ATOM 605 C CA . GLU A 1 76 ? 30.049 -1.039 -24.150 1.00 45.19 76 GLU A CA 1
ATOM 606 C C . GLU A 1 76 ? 30.810 -1.314 -25.461 1.00 45.19 76 GLU A C 1
ATOM 608 O O . GLU A 1 76 ? 30.231 -1.265 -26.543 1.00 45.19 76 GLU A O 1
ATOM 613 N N . TYR A 1 77 ? 32.093 -1.679 -25.371 1.00 44.06 77 TYR A N 1
ATOM 614 C CA . TYR A 1 77 ? 32.948 -1.939 -26.531 1.00 44.06 77 TYR A CA 1
ATOM 615 C C . TYR A 1 77 ? 32.611 -3.243 -27.273 1.00 44.06 77 TYR A C 1
ATOM 617 O O . TYR A 1 77 ? 32.671 -3.293 -28.498 1.00 44.06 77 TYR A O 1
ATOM 625 N N . LEU A 1 78 ? 32.267 -4.314 -26.553 1.00 38.44 78 LEU A N 1
ATOM 626 C CA . LEU A 1 78 ? 32.043 -5.638 -27.149 1.00 38.44 78 LEU A CA 1
ATOM 627 C C . LEU A 1 78 ? 30.682 -5.786 -27.849 1.00 38.44 78 LEU A C 1
ATOM 629 O O . LEU A 1 78 ? 30.365 -6.886 -28.297 1.00 38.44 78 LEU A O 1
ATOM 633 N N . GLY A 1 79 ? 29.852 -4.734 -27.902 1.00 36.59 79 GLY A N 1
ATOM 634 C CA . GLY A 1 79 ? 28.496 -4.794 -28.470 1.00 36.59 79 GLY A CA 1
ATOM 635 C C . GLY A 1 79 ? 27.571 -5.790 -27.759 1.00 36.59 79 GLY A C 1
ATOM 636 O O . GLY A 1 79 ? 26.445 -6.029 -28.190 1.00 36.59 79 GLY A O 1
ATOM 637 N N . ILE A 1 80 ? 28.037 -6.371 -26.653 1.00 32.19 80 ILE A N 1
ATOM 638 C CA . ILE A 1 80 ? 27.286 -7.274 -25.796 1.00 32.19 80 ILE A CA 1
ATOM 639 C C . ILE A 1 80 ? 26.514 -6.391 -24.843 1.00 32.19 80 ILE A C 1
ATOM 641 O O . ILE A 1 80 ? 26.899 -6.132 -23.704 1.00 32.19 80 ILE A O 1
ATOM 645 N N . VAL A 1 81 ? 25.369 -5.949 -25.344 1.00 31.94 81 VAL A N 1
ATOM 646 C CA . VAL A 1 81 ? 24.228 -5.581 -24.518 1.00 31.94 81 VAL A CA 1
ATOM 647 C C . VAL A 1 81 ? 23.720 -6.872 -23.876 1.00 31.94 81 VAL A C 1
ATOM 649 O O . VAL A 1 81 ? 22.719 -7.451 -24.273 1.00 31.94 81 VAL A O 1
ATOM 652 N N . MET A 1 82 ? 24.462 -7.385 -22.902 1.00 23.14 82 MET A N 1
ATOM 653 C CA . MET A 1 82 ? 23.983 -8.438 -22.022 1.00 23.14 82 MET A CA 1
ATOM 654 C C . MET A 1 82 ? 24.152 -7.950 -20.600 1.00 23.14 82 MET A C 1
ATOM 656 O O . MET A 1 82 ? 25.099 -8.311 -19.916 1.00 23.14 82 MET A O 1
ATOM 660 N N . VAL A 1 83 ? 23.221 -7.090 -20.196 1.00 25.67 83 VAL A N 1
ATOM 661 C CA . VAL A 1 83 ? 22.256 -7.441 -19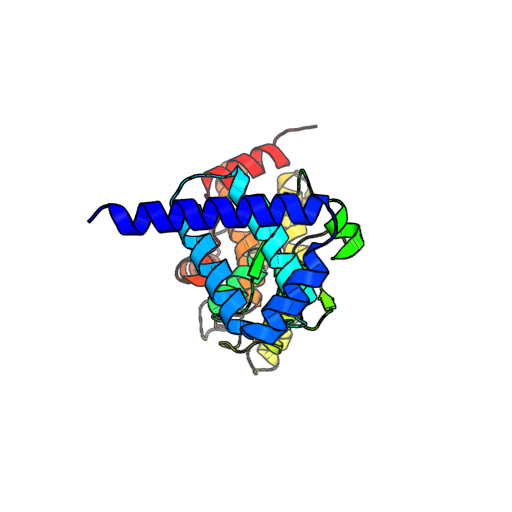.155 1.00 25.67 83 VAL A CA 1
ATOM 662 C C . VAL A 1 83 ? 20.936 -6.748 -19.549 1.00 25.67 83 VAL A C 1
ATOM 664 O O . VAL A 1 83 ? 20.933 -5.569 -19.896 1.00 25.67 83 VAL A O 1
ATOM 667 N N . LEU A 1 84 ? 19.814 -7.470 -19.535 1.00 29.06 84 LEU A N 1
ATOM 668 C CA . LEU A 1 84 ? 18.469 -6.882 -19.494 1.00 29.06 84 LEU A CA 1
ATOM 669 C C . LEU A 1 84 ? 18.345 -6.140 -18.156 1.00 29.06 84 LEU A C 1
ATOM 671 O O . LEU A 1 84 ? 18.021 -6.725 -17.129 1.00 29.06 84 LEU A O 1
ATOM 675 N N . VAL A 1 85 ? 18.733 -4.869 -18.131 1.00 30.14 85 VAL A N 1
ATOM 676 C CA . VAL A 1 85 ? 18.884 -4.087 -16.898 1.00 30.14 85 VAL A CA 1
ATOM 677 C C . VAL A 1 85 ? 17.575 -3.353 -16.616 1.00 30.14 85 VAL A C 1
ATOM 679 O O . VAL A 1 85 ? 17.444 -2.174 -16.915 1.00 30.14 85 VAL A O 1
ATOM 682 N N . LYS A 1 86 ? 16.586 -4.045 -16.042 1.00 41.81 86 LYS A N 1
ATOM 683 C CA . LYS A 1 86 ? 15.361 -3.399 -15.543 1.00 41.81 86 LYS A CA 1
ATOM 684 C C . LYS A 1 86 ? 15.694 -2.719 -14.216 1.00 41.81 86 LYS A C 1
ATOM 686 O O . LYS A 1 86 ? 15.815 -3.402 -13.206 1.00 41.81 86 LYS A O 1
ATOM 691 N N . LYS A 1 87 ? 15.970 -1.413 -14.207 1.00 42.78 87 LYS A N 1
ATOM 692 C CA . LYS A 1 87 ? 16.358 -0.681 -12.986 1.00 42.78 87 LYS A CA 1
ATOM 693 C C . LYS A 1 87 ? 15.135 -0.066 -12.310 1.00 42.78 87 LYS A C 1
ATOM 695 O O . LYS A 1 87 ? 14.434 0.725 -12.934 1.00 42.78 87 LYS A O 1
ATOM 700 N N . LEU A 1 88 ? 14.925 -0.373 -11.029 1.00 39.97 88 LEU A N 1
ATOM 701 C CA . LEU A 1 88 ? 14.035 0.382 -10.142 1.00 39.97 88 LEU A CA 1
ATOM 702 C C . LEU A 1 88 ? 14.875 1.351 -9.313 1.00 39.97 88 LEU A C 1
ATOM 704 O O . LEU A 1 88 ? 15.630 0.922 -8.444 1.00 39.97 88 LEU A O 1
ATOM 708 N N . PHE A 1 89 ? 14.732 2.654 -9.537 1.00 46.34 89 PHE A N 1
ATOM 709 C CA . PHE A 1 89 ? 15.408 3.650 -8.708 1.00 46.34 89 PHE A CA 1
ATOM 710 C C . PHE A 1 89 ? 14.611 3.867 -7.415 1.00 46.34 89 PHE A C 1
ATOM 712 O O . PHE A 1 89 ? 13.567 4.518 -7.409 1.00 46.34 89 PHE A O 1
ATOM 719 N N . SER A 1 90 ? 15.095 3.287 -6.320 1.00 43.59 90 SER A N 1
ATOM 720 C CA . SER A 1 90 ? 14.468 3.292 -4.990 1.00 43.59 90 SER A CA 1
ATOM 721 C C . SER A 1 90 ? 15.431 3.917 -3.998 1.00 43.59 90 SER A C 1
ATOM 723 O O . SER A 1 90 ? 16.615 3.848 -4.246 1.00 43.59 90 SER A O 1
ATOM 725 N N . PRO A 1 91 ? 15.041 4.566 -2.905 1.00 41.09 91 PRO A N 1
ATOM 726 C CA . PRO A 1 91 ? 16.019 5.150 -2.005 1.00 41.09 91 PRO A CA 1
ATOM 727 C C . PRO A 1 91 ? 16.678 4.164 -1.031 1.00 41.09 91 PRO A C 1
ATOM 729 O O . PRO A 1 91 ? 15.993 3.334 -0.452 1.00 41.09 91 PRO A O 1
ATOM 732 N N . LEU A 1 92 ? 17.995 4.305 -0.776 1.00 33.78 92 LEU A N 1
ATOM 733 C CA . LEU A 1 92 ? 18.729 3.481 0.217 1.00 33.78 92 LEU A CA 1
ATOM 734 C C . LEU A 1 92 ? 18.222 3.708 1.663 1.00 33.78 92 LEU A C 1
ATOM 736 O O . LEU A 1 92 ? 18.608 2.975 2.559 1.00 33.78 92 LEU A O 1
ATOM 740 N N . MET A 1 93 ? 17.406 4.748 1.888 1.00 36.47 93 MET A N 1
ATOM 741 C CA . MET A 1 93 ? 16.920 5.204 3.201 1.00 36.47 93 MET A CA 1
ATOM 742 C C . MET A 1 93 ? 15.557 5.931 3.111 1.00 36.47 93 MET A C 1
ATOM 744 O O . MET A 1 93 ? 15.314 6.877 3.855 1.00 36.47 93 MET A O 1
ATOM 748 N N . ALA A 1 94 ? 14.660 5.598 2.168 1.00 38.53 94 ALA A N 1
ATOM 749 C CA . ALA A 1 94 ? 13.345 6.261 2.141 1.00 38.53 94 ALA A CA 1
ATOM 750 C C . ALA A 1 94 ? 12.146 5.348 1.855 1.00 38.53 94 ALA A C 1
ATOM 752 O O . ALA A 1 94 ? 11.786 5.090 0.712 1.00 38.53 94 ALA A O 1
ATOM 753 N N . TYR A 1 95 ? 11.460 4.947 2.925 1.00 46.88 95 TYR A N 1
ATOM 754 C CA . TYR A 1 95 ? 10.203 5.553 3.402 1.00 46.88 95 TYR A CA 1
ATOM 755 C C . TYR A 1 95 ? 9.069 5.878 2.422 1.00 46.88 95 TYR A C 1
ATOM 757 O O . TYR A 1 95 ? 8.062 6.431 2.860 1.00 46.88 95 TYR A O 1
ATOM 765 N N . LEU A 1 96 ? 9.177 5.580 1.129 1.00 40.38 96 LEU A N 1
ATOM 766 C CA . LEU A 1 96 ? 8.270 6.164 0.153 1.00 40.38 96 LEU A CA 1
ATOM 767 C C . LEU A 1 96 ? 7.628 5.179 -0.815 1.00 40.38 96 LEU A C 1
ATOM 769 O O . LEU A 1 96 ? 6.473 5.431 -1.122 1.00 40.38 96 LEU A O 1
ATOM 773 N N . PHE A 1 97 ? 8.209 4.030 -1.198 1.00 57.16 97 PHE A N 1
ATOM 774 C CA . PHE A 1 97 ? 7.474 3.133 -2.120 1.00 57.16 97 PHE A CA 1
ATOM 775 C C . PHE A 1 97 ? 7.717 1.624 -1.953 1.00 57.16 97 PHE A C 1
ATOM 777 O O . PHE A 1 97 ? 8.379 1.015 -2.791 1.00 57.16 97 PHE A O 1
ATOM 784 N N . PRO A 1 98 ? 7.108 0.989 -0.935 1.00 58.16 98 PRO A N 1
ATOM 785 C CA . PRO A 1 98 ? 7.053 -0.464 -0.822 1.00 58.16 98 PRO A CA 1
ATOM 786 C C . PRO A 1 98 ? 6.046 -1.092 -1.798 1.00 58.16 98 PRO A C 1
ATOM 788 O O . PRO A 1 98 ? 6.182 -2.267 -2.079 1.00 58.16 98 PRO A O 1
ATOM 791 N N . PHE A 1 99 ? 5.105 -0.339 -2.396 1.00 65.12 99 PHE A N 1
ATOM 792 C CA . PHE A 1 99 ? 4.089 -0.885 -3.325 1.00 65.12 99 PHE A CA 1
ATOM 793 C C . PHE A 1 99 ? 4.708 -1.740 -4.434 1.00 65.12 99 PHE A C 1
ATOM 795 O O . PHE A 1 99 ? 4.323 -2.876 -4.684 1.00 65.12 99 PHE A O 1
ATOM 802 N N . VAL A 1 100 ? 5.720 -1.169 -5.084 1.00 62.19 100 VAL A N 1
ATOM 803 C CA . VAL A 1 100 ? 6.381 -1.782 -6.229 1.00 62.19 100 VAL A CA 1
ATOM 804 C C . VAL A 1 100 ? 7.277 -2.936 -5.775 1.00 62.19 100 VAL A C 1
ATOM 806 O O . VAL A 1 100 ? 7.325 -3.957 -6.446 1.00 62.19 100 VAL A O 1
ATOM 809 N N . LEU A 1 101 ? 7.922 -2.817 -4.609 1.00 66.31 101 LEU A N 1
ATOM 810 C CA . LEU A 1 101 ? 8.762 -3.882 -4.065 1.00 66.31 101 LEU A CA 1
ATOM 811 C C . LEU A 1 101 ? 7.927 -5.084 -3.605 1.00 66.31 101 LEU A C 1
ATOM 813 O O . LEU A 1 101 ? 8.260 -6.197 -3.971 1.00 66.31 101 LEU A O 1
ATOM 817 N N . ILE A 1 102 ? 6.810 -4.875 -2.902 1.00 69.88 102 ILE A N 1
ATOM 818 C CA . ILE A 1 102 ? 5.888 -5.953 -2.507 1.00 69.88 102 ILE A CA 1
ATOM 819 C C . ILE A 1 102 ? 5.376 -6.682 -3.752 1.00 69.88 102 ILE A C 1
ATOM 821 O O . ILE A 1 102 ? 5.376 -7.908 -3.787 1.00 69.88 102 ILE A O 1
ATOM 825 N N . CYS A 1 103 ? 4.985 -5.932 -4.790 1.00 74.12 103 CYS A N 1
ATOM 826 C CA . CYS A 1 103 ? 4.572 -6.497 -6.072 1.00 74.12 103 CYS A CA 1
ATOM 827 C C . CYS A 1 103 ? 5.696 -7.344 -6.701 1.00 74.12 103 CYS A C 1
ATOM 829 O O . CYS A 1 103 ? 5.468 -8.487 -7.082 1.00 74.12 103 CYS A O 1
ATOM 831 N N . PHE A 1 104 ? 6.933 -6.836 -6.726 1.00 75.31 104 PHE A N 1
ATOM 832 C CA . PHE A 1 104 ? 8.094 -7.559 -7.261 1.00 75.31 104 PHE A CA 1
ATOM 833 C C . PHE A 1 104 ? 8.437 -8.824 -6.490 1.00 75.31 104 PHE A C 1
ATOM 835 O O . PHE A 1 104 ? 8.691 -9.861 -7.103 1.00 75.31 104 PHE A O 1
ATOM 842 N N . GLU A 1 105 ? 8.447 -8.737 -5.164 1.00 76.69 105 GLU A N 1
ATOM 843 C CA . GLU A 1 105 ? 8.744 -9.863 -4.291 1.00 76.69 105 GLU A CA 1
ATOM 844 C C . GLU A 1 105 ? 7.664 -10.942 -4.427 1.00 76.69 105 GLU A C 1
ATOM 846 O O . GLU A 1 105 ? 7.980 -12.121 -4.584 1.00 76.69 105 GLU A O 1
ATOM 851 N N . HIS A 1 106 ? 6.388 -10.542 -4.455 1.00 77.38 106 HIS A N 1
ATOM 852 C CA . HIS A 1 106 ? 5.266 -11.466 -4.602 1.00 77.38 106 HIS A CA 1
ATOM 853 C C . HIS A 1 106 ? 5.239 -12.147 -5.977 1.00 77.38 106 HIS A C 1
ATOM 855 O O . HIS A 1 106 ? 4.919 -13.329 -6.077 1.00 77.38 106 HIS A O 1
ATOM 861 N N . GLN A 1 107 ? 5.612 -11.425 -7.036 1.00 78.25 107 GLN A N 1
ATOM 862 C CA . GLN A 1 107 ? 5.672 -11.968 -8.394 1.00 78.25 107 GLN A CA 1
ATOM 863 C C . GLN A 1 107 ? 6.960 -12.742 -8.711 1.00 78.25 107 GLN A C 1
ATOM 865 O O . GLN A 1 107 ? 7.088 -13.284 -9.807 1.00 78.25 107 GLN A O 1
ATOM 870 N N . GLY A 1 108 ? 7.915 -12.827 -7.779 1.00 78.38 108 GLY A N 1
ATOM 871 C CA . GLY A 1 108 ? 9.169 -13.550 -8.009 1.00 78.38 108 GLY A CA 1
ATOM 872 C C . GLY A 1 108 ? 10.089 -12.857 -9.024 1.00 78.38 108 GLY A C 1
ATOM 873 O O . GLY A 1 108 ? 10.751 -13.512 -9.831 1.00 78.38 108 GLY A O 1
ATOM 874 N N . LEU A 1 109 ? 10.093 -11.520 -9.045 1.00 76.25 109 LEU A N 1
ATOM 875 C CA . LEU A 1 109 ? 10.810 -10.710 -10.037 1.00 76.25 109 LEU A CA 1
ATOM 876 C C . LEU A 1 109 ? 12.187 -10.220 -9.570 1.00 76.25 109 LEU A C 1
ATOM 878 O O . LEU A 1 109 ? 12.800 -9.403 -10.261 1.00 76.25 109 LEU A O 1
ATOM 882 N N . GLN A 1 110 ? 12.701 -10.723 -8.446 1.00 71.62 110 GLN A N 1
ATOM 883 C CA . GLN A 1 110 ? 13.947 -10.269 -7.815 1.00 71.62 110 GLN A CA 1
ATOM 884 C C . GLN A 1 110 ? 15.155 -10.383 -8.761 1.00 71.62 110 GLN A C 1
ATOM 886 O O . GLN A 1 110 ? 15.981 -9.476 -8.838 1.00 71.62 110 GLN A O 1
ATOM 891 N N . ASP A 1 111 ? 15.217 -11.458 -9.551 1.00 73.06 111 ASP A N 1
ATOM 892 C CA . ASP A 1 111 ? 16.287 -11.676 -10.535 1.00 73.06 111 ASP A CA 1
ATOM 893 C C . ASP A 1 111 ? 16.049 -10.931 -11.859 1.00 73.06 111 ASP A C 1
ATOM 895 O O . ASP A 1 111 ? 16.973 -10.725 -12.651 1.00 73.06 111 ASP A O 1
ATOM 899 N N . LYS A 1 112 ? 14.801 -10.516 -12.120 1.00 72.38 112 LYS A N 1
ATOM 900 C CA . LYS A 1 112 ? 14.398 -9.819 -13.351 1.00 72.38 112 LYS A CA 1
ATOM 901 C C . LYS A 1 112 ? 14.491 -8.298 -13.209 1.00 72.38 112 LYS A C 1
ATOM 903 O O . LYS A 1 112 ? 14.589 -7.615 -14.229 1.00 72.38 112 LYS A O 1
ATOM 908 N N . ILE A 1 113 ? 14.446 -7.765 -11.984 1.00 70.62 113 ILE A N 1
ATOM 909 C CA . ILE A 1 113 ? 14.421 -6.327 -11.698 1.00 70.62 113 ILE A CA 1
ATOM 910 C C . ILE A 1 113 ? 15.529 -5.953 -10.719 1.00 70.62 113 ILE A C 1
ATOM 912 O O . ILE A 1 113 ? 15.541 -6.322 -9.552 1.00 70.62 113 ILE A O 1
ATOM 916 N N . LYS A 1 114 ? 16.460 -5.135 -11.198 1.00 73.50 114 LYS A N 1
ATOM 917 C CA . LYS A 1 114 ? 17.574 -4.615 -10.421 1.00 73.50 114 LYS A CA 1
ATOM 918 C C . LYS A 1 114 ? 17.157 -3.377 -9.637 1.00 73.50 114 LYS A C 1
ATOM 920 O O . LYS A 1 114 ? 16.809 -2.349 -10.215 1.00 73.50 114 LYS A O 1
ATOM 925 N N . LEU A 1 115 ? 17.318 -3.416 -8.321 1.00 68.75 115 LEU A N 1
ATOM 926 C CA . LEU A 1 115 ? 17.152 -2.233 -7.480 1.00 68.75 115 LEU A CA 1
ATOM 927 C C . LEU A 1 115 ? 18.369 -1.300 -7.605 1.00 68.75 115 LEU A C 1
ATOM 929 O O . LEU A 1 115 ? 19.522 -1.729 -7.532 1.00 68.75 115 LEU A O 1
ATOM 933 N N . VAL A 1 116 ? 18.113 -0.007 -7.790 1.00 72.44 116 VAL A N 1
ATOM 934 C CA . VAL A 1 116 ? 19.115 1.062 -7.794 1.00 72.44 116 VAL A CA 1
ATOM 935 C C . VAL A 1 116 ? 18.822 2.021 -6.646 1.00 72.44 116 VAL A C 1
ATOM 937 O O . VAL A 1 116 ? 17.940 2.872 -6.771 1.00 72.44 116 VAL A O 1
ATOM 940 N N . PRO A 1 117 ? 19.554 1.912 -5.529 1.00 66.00 117 PRO A N 1
ATOM 941 C CA . PRO A 1 117 ? 19.333 2.768 -4.383 1.00 66.00 117 PRO A CA 1
ATOM 942 C C . PRO A 1 117 ? 19.637 4.260 -4.653 1.00 66.00 117 PRO A C 1
ATOM 944 O O . PRO A 1 117 ? 20.584 4.591 -5.365 1.00 66.00 117 PRO A O 1
ATOM 947 N N . MET A 1 118 ? 18.883 5.174 -4.036 1.00 66.44 118 MET A N 1
ATOM 948 C CA . MET A 1 118 ? 18.930 6.623 -4.259 1.00 66.44 118 MET A CA 1
ATOM 949 C C . MET A 1 118 ? 18.822 7.427 -2.957 1.00 66.44 118 MET A C 1
ATOM 951 O O . MET A 1 118 ? 17.841 7.362 -2.233 1.00 66.44 118 MET A O 1
ATOM 955 N N . ASN A 1 119 ? 19.782 8.282 -2.640 1.00 70.00 119 ASN A N 1
ATOM 956 C CA . ASN A 1 119 ? 19.574 9.207 -1.527 1.00 70.00 119 ASN A CA 1
ATOM 957 C C . ASN A 1 119 ? 18.647 10.356 -1.977 1.00 70.00 119 ASN A C 1
ATOM 959 O O . ASN A 1 119 ? 18.981 11.063 -2.923 1.00 70.00 119 ASN A O 1
ATOM 963 N N . LEU A 1 120 ? 17.487 10.556 -1.334 1.00 67.25 120 LEU A N 1
ATOM 964 C CA . LEU A 1 120 ? 16.580 11.660 -1.695 1.00 67.25 120 LEU A CA 1
ATOM 965 C C . LEU A 1 120 ? 17.061 13.025 -1.186 1.00 67.25 120 LEU A C 1
ATOM 967 O O . LEU A 1 120 ? 16.761 14.028 -1.824 1.00 67.25 120 LEU A O 1
ATOM 971 N N . GLN A 1 121 ? 17.808 13.061 -0.077 1.00 70.81 121 GLN A N 1
ATOM 972 C CA . GLN A 1 121 ? 18.396 14.292 0.470 1.00 70.81 121 GLN A CA 1
ATOM 973 C C . GLN A 1 121 ? 19.595 14.761 -0.358 1.00 70.81 121 GLN A C 1
ATOM 975 O O . GLN A 1 121 ? 19.875 15.950 -0.442 1.00 70.81 121 GLN A O 1
ATOM 980 N N . ASN A 1 122 ? 20.290 13.818 -0.996 1.00 73.94 122 ASN A N 1
ATOM 981 C CA . ASN A 1 122 ? 21.419 14.087 -1.876 1.00 73.94 122 ASN A CA 1
ATOM 982 C C . ASN A 1 122 ? 21.243 13.342 -3.201 1.00 73.94 122 ASN A C 1
ATOM 984 O O . ASN A 1 122 ? 21.956 12.379 -3.501 1.00 73.94 122 ASN A O 1
ATOM 988 N N . ARG A 1 123 ? 20.220 13.739 -3.960 1.00 74.12 123 ARG A N 1
ATOM 989 C CA . ARG A 1 123 ? 19.896 13.066 -5.212 1.00 74.12 123 ARG A CA 1
ATOM 990 C C . ARG A 1 123 ? 20.870 13.485 -6.315 1.00 74.12 123 ARG A C 1
ATOM 992 O O . ARG A 1 123 ? 21.055 14.683 -6.525 1.00 74.12 123 ARG A O 1
ATOM 999 N N . PRO A 1 124 ? 21.447 12.537 -7.072 1.00 77.12 124 PRO A N 1
ATOM 1000 C CA . PRO A 1 124 ? 22.352 12.892 -8.153 1.00 77.12 124 PRO A CA 1
ATOM 1001 C C . PRO A 1 124 ? 21.626 13.621 -9.294 1.00 77.12 124 PRO A C 1
ATOM 1003 O O . PRO A 1 124 ? 20.571 13.175 -9.750 1.00 77.12 124 PRO A O 1
ATOM 1006 N N . GLY A 1 125 ? 22.230 14.699 -9.808 1.00 83.75 125 GLY A N 1
ATOM 1007 C CA . GLY A 1 125 ? 21.666 15.509 -10.900 1.00 83.75 125 GLY A CA 1
ATOM 1008 C C . GLY A 1 125 ? 21.380 14.714 -12.179 1.00 83.75 125 GLY A C 1
ATOM 1009 O O . GLY A 1 125 ? 20.349 14.925 -12.819 1.00 83.75 125 GLY A O 1
ATOM 1010 N N . TRP A 1 126 ? 22.207 13.699 -12.474 1.00 85.38 126 TRP A N 1
ATOM 1011 C CA . TRP A 1 126 ? 22.022 12.843 -13.650 1.00 85.38 126 TRP A CA 1
ATOM 1012 C C . TRP A 1 126 ? 20.676 12.117 -13.664 1.00 85.38 126 TRP A C 1
ATOM 1014 O O . TRP A 1 126 ? 20.198 11.780 -14.741 1.00 85.38 126 TRP A O 1
ATOM 1024 N N . TYR A 1 127 ? 20.044 11.871 -12.511 1.00 80.62 127 TYR A N 1
ATOM 1025 C CA . TYR A 1 127 ? 18.763 11.167 -12.489 1.00 80.62 127 TYR A CA 1
ATOM 1026 C C . TYR A 1 127 ? 17.670 11.997 -13.153 1.00 80.62 127 TYR A C 1
ATOM 1028 O O . TYR A 1 127 ? 16.969 11.502 -14.029 1.00 80.62 127 TYR A O 1
ATOM 1036 N N . LYS A 1 128 ? 17.580 13.281 -12.796 1.00 86.00 128 LYS A N 1
ATOM 1037 C CA . LYS A 1 128 ? 16.640 14.211 -13.424 1.00 86.00 128 LYS A CA 1
ATOM 1038 C C . LYS A 1 128 ? 16.974 14.436 -14.898 1.00 86.00 128 LYS A C 1
ATOM 1040 O O . LYS A 1 128 ? 16.076 14.503 -15.724 1.00 86.00 128 LYS A O 1
ATOM 1045 N N . GLU A 1 129 ? 18.256 14.585 -15.211 1.00 87.19 129 GLU A N 1
ATOM 1046 C CA . GLU A 1 129 ? 18.705 14.972 -16.552 1.00 87.19 129 GLU A CA 1
ATOM 1047 C C . GLU A 1 129 ? 18.655 13.828 -17.568 1.00 87.19 129 GLU A C 1
ATOM 1049 O O . GLU A 1 129 ? 18.408 14.077 -18.744 1.00 87.19 129 GLU A O 1
ATOM 1054 N N . LYS A 1 130 ? 18.926 12.591 -17.136 1.00 85.00 130 LYS A N 1
ATOM 1055 C CA . LYS A 1 130 ? 19.196 11.463 -18.042 1.00 85.00 130 LYS A CA 1
ATOM 1056 C C . LYS A 1 130 ? 18.272 10.265 -17.869 1.00 85.00 130 LYS A C 1
ATOM 1058 O O . LYS A 1 130 ? 18.271 9.407 -18.740 1.00 85.00 130 LYS A O 1
ATOM 1063 N N . VAL A 1 131 ? 17.547 10.166 -16.754 1.00 83.25 131 VAL A N 1
ATOM 1064 C CA . VAL A 1 131 ? 16.727 8.982 -16.449 1.00 83.25 131 VAL A CA 1
ATOM 1065 C C . VAL A 1 131 ? 15.258 9.343 -16.345 1.00 83.25 131 VAL A C 1
ATOM 1067 O O . VAL A 1 131 ? 14.461 8.903 -17.163 1.00 83.25 131 VAL A O 1
ATOM 1070 N N . TYR A 1 132 ? 14.886 10.162 -15.364 1.00 83.75 132 TYR A N 1
ATOM 1071 C CA . TYR A 1 132 ? 13.496 10.515 -15.124 1.00 83.75 132 TYR A CA 1
ATOM 1072 C C . TYR A 1 132 ? 13.341 12.021 -14.871 1.00 83.75 132 TYR A C 1
ATOM 1074 O O . TYR A 1 132 ? 13.574 12.480 -13.745 1.00 83.75 132 TYR A O 1
ATOM 1082 N N . PRO A 1 133 ? 12.891 12.802 -15.878 1.00 87.25 133 PRO A N 1
ATOM 1083 C CA . PRO A 1 133 ? 12.690 14.251 -15.761 1.00 87.25 133 PRO A CA 1
ATOM 1084 C C . PRO A 1 133 ? 11.776 14.663 -14.604 1.00 87.25 133 PRO A C 1
ATOM 1086 O O . PRO A 1 133 ? 11.980 15.718 -13.998 1.00 87.25 133 PRO A O 1
ATOM 1089 N N . GLY A 1 134 ? 10.816 13.799 -14.247 1.00 83.62 134 GLY A N 1
ATOM 1090 C CA . GLY A 1 134 ? 9.919 13.998 -13.110 1.00 83.62 134 GLY A CA 1
ATOM 1091 C C . GLY A 1 134 ? 10.643 14.087 -11.766 1.00 83.62 134 GLY A C 1
ATOM 1092 O O . GLY A 1 134 ? 10.075 14.608 -10.811 1.00 83.62 134 GLY A O 1
ATOM 1093 N N . ASN A 1 135 ? 11.900 13.627 -11.684 1.00 84.31 135 ASN A N 1
ATOM 1094 C CA . ASN A 1 135 ? 12.752 13.707 -10.501 1.00 84.31 135 ASN A CA 1
ATOM 1095 C C . ASN A 1 135 ? 12.005 13.266 -9.230 1.00 84.31 135 ASN A C 1
ATOM 1097 O O . ASN A 1 135 ? 12.045 13.916 -8.186 1.00 84.31 135 ASN A O 1
ATOM 1101 N N . LYS A 1 136 ? 11.267 12.167 -9.338 1.00 77.69 136 LYS A N 1
ATOM 1102 C CA . LYS A 1 136 ? 10.606 11.474 -8.234 1.00 77.69 136 LYS A CA 1
ATOM 1103 C C . LYS A 1 136 ? 10.998 10.007 -8.302 1.00 77.69 136 LYS A C 1
ATOM 1105 O O . LYS A 1 136 ? 11.459 9.530 -9.335 1.00 77.69 136 LYS A O 1
ATOM 1110 N N . VAL A 1 137 ? 10.867 9.325 -7.182 1.00 75.25 137 VAL A N 1
ATOM 1111 C CA . VAL A 1 137 ? 10.920 7.863 -7.101 1.00 75.25 137 VAL A CA 1
ATOM 1112 C C . VAL A 1 137 ? 9.515 7.392 -6.709 1.00 75.25 137 VAL A C 1
ATOM 1114 O O . VAL A 1 137 ? 8.794 8.217 -6.147 1.00 75.25 137 VAL A O 1
ATOM 1117 N N . PRO A 1 138 ? 9.113 6.150 -7.027 1.00 77.94 138 PRO A N 1
ATOM 1118 C CA . PRO A 1 138 ? 9.852 5.192 -7.835 1.00 77.94 138 PRO A CA 1
ATOM 1119 C C . PRO A 1 138 ? 9.797 5.593 -9.316 1.00 77.94 138 PRO A C 1
ATOM 1121 O O . PRO A 1 138 ? 8.901 6.314 -9.754 1.00 77.94 138 PRO A O 1
ATOM 1124 N N . SER A 1 139 ? 10.770 5.119 -10.084 1.00 81.62 139 SER A N 1
ATOM 1125 C CA . SER A 1 139 ? 10.652 5.028 -11.537 1.00 81.62 139 SER A CA 1
ATOM 1126 C C . SER A 1 139 ? 11.176 3.678 -12.004 1.00 81.62 139 SER A C 1
ATOM 1128 O O . SER A 1 139 ? 12.115 3.134 -11.411 1.00 81.62 139 SER A O 1
ATOM 1130 N N . LEU A 1 140 ? 10.546 3.139 -13.043 1.00 80.75 140 LEU A N 1
ATOM 1131 C CA . LEU A 1 140 ? 10.892 1.863 -13.648 1.00 80.75 140 LEU A CA 1
ATOM 1132 C C . LEU A 1 140 ? 11.369 2.087 -15.076 1.00 80.75 140 LEU A C 1
ATOM 1134 O O . LEU A 1 140 ? 10.631 2.616 -15.905 1.00 80.75 140 LEU A O 1
ATOM 1138 N N . GLU A 1 141 ? 12.583 1.632 -15.360 1.00 85.25 141 GLU A N 1
ATOM 1139 C CA . GLU A 1 141 ? 13.112 1.525 -16.715 1.00 85.25 141 GLU A CA 1
ATOM 1140 C C . GLU A 1 141 ? 12.819 0.121 -17.269 1.00 85.25 141 GLU A C 1
ATOM 1142 O O . GLU A 1 141 ? 13.327 -0.880 -16.756 1.00 85.25 141 GLU A O 1
ATOM 1147 N N . HIS A 1 142 ? 11.987 0.036 -18.309 1.00 83.38 142 HIS A N 1
ATOM 1148 C CA . HIS A 1 142 ? 11.674 -1.208 -19.015 1.00 83.38 142 HIS A CA 1
ATOM 1149 C C . HIS A 1 142 ? 11.408 -0.923 -20.498 1.00 83.38 142 HIS A C 1
ATOM 1151 O O . HIS A 1 142 ? 10.714 0.035 -20.829 1.00 83.38 142 HIS A O 1
ATOM 1157 N N . ASN A 1 143 ? 11.959 -1.751 -21.392 1.00 84.75 143 ASN A N 1
ATOM 1158 C CA . ASN A 1 143 ? 11.857 -1.588 -22.850 1.00 84.75 143 ASN A CA 1
ATOM 1159 C C . ASN A 1 143 ? 12.314 -0.204 -23.353 1.00 84.75 143 ASN A C 1
ATOM 1161 O O . ASN A 1 143 ? 11.659 0.398 -24.195 1.00 84.75 143 ASN A O 1
ATOM 1165 N N . ASN A 1 144 ? 13.447 0.293 -22.834 1.00 83.06 144 ASN A N 1
ATOM 1166 C CA . ASN A 1 144 ? 14.022 1.616 -23.141 1.00 83.06 144 ASN A CA 1
ATOM 1167 C C . ASN A 1 144 ? 13.111 2.809 -22.805 1.00 83.06 144 ASN A C 1
ATOM 1169 O O . ASN A 1 144 ? 13.344 3.922 -23.270 1.00 83.06 144 ASN A O 1
ATOM 1173 N N . GLU A 1 145 ? 12.098 2.590 -21.972 1.00 85.00 145 GLU A N 1
ATOM 1174 C CA . GLU A 1 145 ? 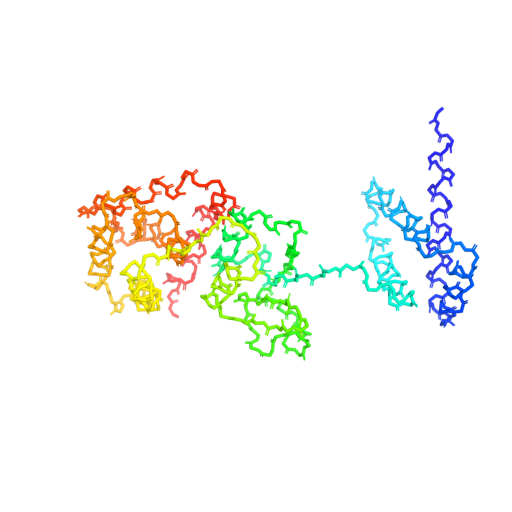11.183 3.623 -21.513 1.00 85.00 145 GLU A CA 1
ATOM 1175 C C . GLU A 1 145 ? 11.199 3.694 -19.989 1.00 85.00 145 GLU A C 1
ATOM 1177 O O . GLU A 1 145 ? 11.157 2.672 -19.296 1.00 85.00 145 GLU A O 1
ATOM 1182 N N . VAL A 1 146 ? 11.236 4.919 -19.465 1.00 84.75 146 VAL A N 1
ATOM 1183 C CA . VAL A 1 146 ? 11.183 5.185 -18.028 1.00 84.75 146 VAL A CA 1
ATOM 1184 C C . VAL A 1 146 ? 9.787 5.662 -17.659 1.00 84.75 146 VAL A C 1
ATOM 1186 O O . VAL A 1 146 ? 9.302 6.664 -18.183 1.00 84.75 146 VAL A O 1
ATOM 1189 N N . ARG A 1 147 ? 9.149 4.946 -16.734 1.00 84.94 147 ARG A N 1
ATOM 1190 C CA . ARG A 1 147 ? 7.811 5.244 -16.212 1.00 84.94 147 ARG A CA 1
ATOM 1191 C C . ARG A 1 147 ? 7.903 5.649 -14.747 1.00 84.94 147 ARG A C 1
ATOM 1193 O O . ARG A 1 147 ? 8.724 5.106 -14.010 1.00 84.94 147 ARG A O 1
ATOM 1200 N N . GLY A 1 148 ? 7.072 6.597 -14.333 1.00 79.12 148 GLY A N 1
ATOM 1201 C CA . GLY A 1 148 ? 6.868 6.952 -12.928 1.00 79.12 148 GLY A CA 1
ATOM 1202 C C . GLY A 1 148 ? 5.451 6.616 -12.479 1.00 79.12 148 GLY A C 1
ATOM 1203 O O . GLY A 1 148 ? 4.778 5.841 -13.147 1.00 79.12 148 GLY A O 1
ATOM 1204 N N . GLU A 1 149 ? 5.027 7.234 -11.374 1.00 82.94 149 GLU A N 1
ATOM 1205 C CA . GLU A 1 149 ? 3.720 7.046 -10.722 1.00 82.94 149 GLU A CA 1
ATOM 1206 C C . GLU A 1 149 ? 3.511 5.629 -10.167 1.00 82.94 149 GLU A C 1
ATOM 1208 O O . GLU A 1 149 ? 3.378 4.643 -10.882 1.00 82.94 149 GLU A O 1
ATOM 1213 N N . SER A 1 150 ? 3.506 5.497 -8.839 1.00 80.06 150 SER A N 1
ATOM 1214 C CA . SER A 1 150 ? 3.579 4.180 -8.194 1.00 80.06 150 SER A CA 1
ATOM 1215 C C . SER A 1 150 ? 2.395 3.267 -8.507 1.00 80.06 150 SER A C 1
ATOM 1217 O O . SER A 1 150 ? 2.598 2.060 -8.611 1.00 80.06 150 SER A O 1
ATOM 1219 N N . LEU A 1 151 ? 1.189 3.823 -8.670 1.00 84.50 151 LEU A N 1
ATOM 1220 C CA . LEU A 1 151 ? -0.005 3.048 -9.024 1.00 84.50 151 LEU A CA 1
ATOM 1221 C C . LEU A 1 151 ? 0.060 2.530 -10.466 1.00 84.50 151 LEU A C 1
ATOM 1223 O O . LEU A 1 151 ? -0.242 1.364 -10.718 1.00 84.50 151 LEU A O 1
ATOM 1227 N N . ASP A 1 152 ? 0.530 3.358 -11.397 1.00 87.44 152 ASP A N 1
ATOM 1228 C CA . ASP A 1 152 ? 0.719 2.942 -12.787 1.00 87.44 152 ASP A CA 1
ATOM 1229 C C . ASP A 1 152 ? 1.806 1.872 -12.888 1.00 87.44 152 ASP A C 1
ATOM 1231 O O . ASP A 1 152 ? 1.666 0.908 -13.639 1.00 87.44 152 ASP A O 1
ATOM 1235 N N . LEU A 1 153 ? 2.865 1.988 -12.080 1.00 84.75 153 LEU A N 1
ATOM 1236 C CA . LEU A 1 153 ? 3.933 0.996 -12.031 1.00 84.75 153 LEU A CA 1
ATOM 1237 C C . LEU A 1 153 ? 3.443 -0.369 -11.548 1.00 84.75 153 LEU A C 1
ATOM 1239 O O . LEU A 1 153 ? 3.766 -1.362 -12.189 1.00 84.75 153 LEU A O 1
ATOM 1243 N N . ILE A 1 154 ? 2.661 -0.454 -10.467 1.00 83.69 154 ILE A N 1
ATOM 1244 C CA . ILE A 1 154 ? 2.180 -1.762 -9.990 1.00 83.69 154 ILE A CA 1
ATOM 1245 C C . ILE A 1 154 ? 1.220 -2.426 -10.991 1.00 83.69 154 ILE A C 1
ATOM 1247 O O . ILE A 1 154 ? 1.315 -3.632 -11.197 1.00 83.69 154 ILE A O 1
ATOM 1251 N N . LYS A 1 155 ? 0.379 -1.647 -11.692 1.00 89.56 155 LYS A N 1
ATOM 1252 C CA . LYS A 1 155 ? -0.481 -2.147 -12.783 1.00 89.56 155 LYS A CA 1
ATOM 1253 C C . LYS A 1 155 ? 0.332 -2.586 -14.001 1.00 89.56 155 LYS A C 1
ATOM 1255 O O . LYS A 1 155 ? 0.041 -3.605 -14.628 1.00 89.56 155 LYS A O 1
ATOM 1260 N N . TYR A 1 156 ? 1.359 -1.816 -14.357 1.00 87.81 156 TYR A N 1
ATOM 1261 C CA . TYR A 1 156 ? 2.263 -2.146 -15.455 1.00 87.81 156 TYR A CA 1
ATOM 1262 C C . TYR A 1 156 ? 2.987 -3.464 -15.192 1.00 87.81 156 TYR A C 1
ATOM 1264 O O . TYR A 1 156 ? 3.103 -4.304 -16.078 1.00 87.81 156 TYR A O 1
ATOM 1272 N N . VAL A 1 157 ? 3.449 -3.651 -13.962 1.00 85.75 157 VAL A N 1
ATOM 1273 C CA . VAL A 1 157 ? 4.178 -4.843 -13.541 1.00 85.75 157 VAL A CA 1
ATOM 1274 C C . VAL A 1 157 ? 3.277 -6.071 -13.595 1.00 85.75 157 VAL A C 1
ATOM 1276 O O . VAL A 1 157 ? 3.640 -7.038 -14.257 1.00 8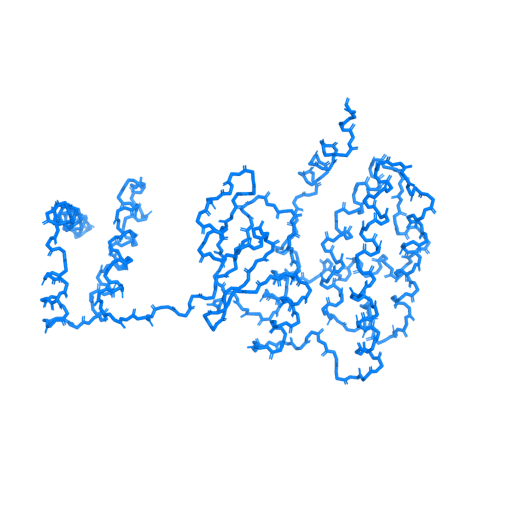5.75 157 VAL A O 1
ATOM 1279 N N . ASP A 1 158 ? 2.065 -5.971 -13.046 1.00 88.81 158 ASP A N 1
ATOM 1280 C CA . ASP A 1 158 ? 1.059 -7.037 -13.100 1.00 88.81 158 ASP A CA 1
ATOM 1281 C C . ASP A 1 158 ? 0.679 -7.460 -14.529 1.00 88.81 158 ASP A C 1
ATOM 1283 O O . ASP A 1 158 ? 0.441 -8.631 -14.794 1.00 88.81 158 ASP A O 1
ATOM 1287 N N . SER A 1 159 ? 0.690 -6.525 -15.483 1.00 89.44 159 SER A N 1
ATOM 1288 C CA . SER A 1 159 ? 0.308 -6.794 -16.878 1.00 89.44 159 SER A CA 1
ATOM 1289 C C . SER A 1 159 ? 1.457 -7.188 -17.815 1.00 89.44 159 SER A C 1
ATOM 1291 O O . SER A 1 159 ? 1.197 -7.732 -18.886 1.00 89.44 159 SER A O 1
ATOM 1293 N N . HIS A 1 160 ? 2.716 -6.892 -17.471 1.00 87.12 160 HIS A N 1
ATOM 1294 C CA . HIS A 1 160 ? 3.867 -7.054 -18.381 1.00 87.12 160 HIS A CA 1
ATOM 1295 C C . HIS A 1 160 ? 4.916 -8.056 -17.892 1.00 87.12 160 HIS A C 1
ATOM 1297 O O . HIS A 1 160 ? 5.916 -8.286 -18.582 1.00 87.12 160 HIS A O 1
ATOM 1303 N N . PHE A 1 161 ? 4.735 -8.625 -16.703 1.00 83.62 161 PHE A N 1
ATOM 1304 C CA . PHE A 1 161 ? 5.642 -9.603 -16.124 1.00 83.62 161 PHE A CA 1
ATOM 1305 C C . PHE A 1 161 ? 4.883 -10.877 -15.759 1.00 83.62 161 PHE A C 1
ATOM 1307 O O . PHE A 1 161 ? 3.693 -10.860 -15.475 1.00 83.62 161 PHE A O 1
ATOM 1314 N N . GLU A 1 162 ? 5.592 -12.001 -15.797 1.00 81.69 162 GLU A N 1
ATOM 1315 C CA . GLU A 1 162 ? 5.069 -13.276 -15.307 1.00 81.69 162 GLU A CA 1
ATOM 1316 C C . GLU A 1 162 ? 5.015 -13.254 -13.777 1.00 81.69 162 GLU A C 1
ATOM 1318 O O . GLU A 1 162 ? 5.961 -12.791 -13.141 1.00 81.69 162 GLU A O 1
ATOM 1323 N N . GLY A 1 163 ? 3.957 -13.815 -13.202 1.00 83.00 163 GLY A N 1
ATOM 1324 C CA . GLY A 1 163 ? 3.779 -13.946 -11.761 1.00 83.00 163 GLY A CA 1
ATOM 1325 C C . GLY A 1 163 ? 2.334 -14.319 -11.427 1.00 83.00 163 GLY A C 1
ATOM 1326 O O . GLY A 1 163 ? 1.497 -14.386 -12.333 1.00 83.00 163 GLY A O 1
ATOM 1327 N N . PRO A 1 164 ? 2.019 -14.581 -10.148 1.00 86.75 164 PRO A N 1
ATOM 1328 C CA . PRO A 1 164 ? 0.637 -14.684 -9.703 1.00 86.75 164 PRO A CA 1
ATOM 1329 C C . PRO A 1 164 ? -0.109 -13.376 -10.022 1.00 86.75 164 PRO A C 1
ATOM 1331 O O . PRO A 1 164 ? 0.440 -12.301 -9.754 1.00 86.75 164 PRO A O 1
ATOM 1334 N N . PRO A 1 165 ? -1.325 -13.445 -10.593 1.00 89.06 165 PRO A N 1
ATOM 1335 C CA . PRO A 1 165 ? -2.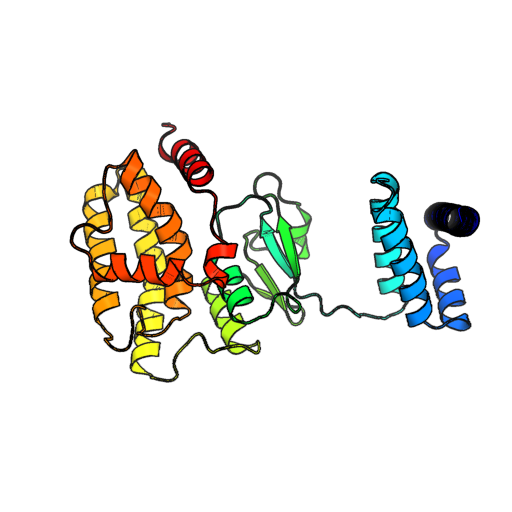092 -12.252 -10.927 1.00 89.06 165 PRO A CA 1
ATOM 1336 C C . PRO A 1 165 ? -2.503 -11.513 -9.651 1.00 89.06 165 PRO A C 1
ATOM 1338 O O . PRO A 1 165 ? -2.982 -12.128 -8.698 1.00 89.06 165 PRO A O 1
ATOM 1341 N N . LEU A 1 166 ? -2.339 -10.191 -9.645 1.00 92.12 166 LEU A N 1
ATOM 1342 C CA . LEU A 1 166 ? -2.697 -9.314 -8.524 1.00 92.12 166 LEU A CA 1
ATOM 1343 C C . LEU A 1 166 ? -3.989 -8.527 -8.777 1.00 92.12 166 LEU A C 1
ATOM 1345 O O . LEU A 1 166 ? -4.410 -7.729 -7.935 1.00 92.12 166 LEU A O 1
ATOM 1349 N N . LEU A 1 167 ? -4.639 -8.755 -9.917 1.00 92.00 167 LEU A N 1
ATOM 1350 C CA . LEU A 1 167 ? -5.993 -8.302 -10.204 1.00 92.00 167 LEU A CA 1
ATOM 1351 C C . LEU A 1 167 ? -6.871 -9.493 -10.611 1.00 92.00 167 LEU A C 1
ATOM 1353 O O . LEU A 1 167 ? -6.454 -10.300 -11.441 1.00 92.00 167 LEU A O 1
ATOM 1357 N N . PRO A 1 168 ? -8.093 -9.603 -10.065 1.00 92.69 168 PRO A N 1
ATOM 1358 C CA . PRO A 1 168 ? -9.023 -10.655 -10.453 1.00 92.69 168 PRO A CA 1
ATOM 1359 C C . PRO A 1 168 ? -9.608 -10.409 -11.851 1.00 92.69 168 PRO A C 1
ATOM 1361 O O . PRO A 1 168 ? -9.710 -9.270 -12.314 1.00 92.69 168 PRO A O 1
ATOM 1364 N N . ASP A 1 169 ? -10.071 -11.482 -12.495 1.00 91.81 169 ASP A N 1
ATOM 1365 C CA . ASP A 1 169 ? -10.802 -11.404 -13.770 1.00 91.81 169 ASP A CA 1
ATOM 1366 C C . ASP A 1 169 ? -12.248 -10.913 -13.599 1.00 91.81 169 ASP A C 1
ATOM 1368 O O . ASP A 1 169 ? -12.845 -10.398 -14.544 1.00 91.81 169 ASP A O 1
ATOM 1372 N N . ASP A 1 170 ? -12.806 -11.050 -12.391 1.00 96.12 170 ASP A N 1
ATOM 1373 C CA . ASP A 1 170 ? -14.168 -10.632 -12.059 1.00 96.12 170 ASP A CA 1
ATOM 1374 C C . ASP A 1 170 ? -14.366 -9.118 -12.309 1.00 96.12 170 ASP A C 1
ATOM 1376 O O . ASP A 1 170 ? -13.709 -8.297 -11.655 1.00 96.12 170 ASP A O 1
ATOM 1380 N N . PRO A 1 171 ? -15.283 -8.714 -13.213 1.00 96.94 171 PRO A N 1
ATOM 1381 C CA . PRO A 1 171 ? -15.484 -7.307 -13.556 1.00 96.94 171 PRO A CA 1
ATOM 1382 C C . PRO A 1 171 ? -15.911 -6.423 -12.378 1.00 96.94 171 PRO A C 1
ATOM 1384 O O . PRO A 1 171 ? -15.488 -5.271 -12.306 1.00 96.94 171 PRO A O 1
ATOM 1387 N N . VAL A 1 172 ? -16.705 -6.950 -11.439 1.00 97.50 172 VAL A N 1
ATOM 1388 C CA . VAL A 1 172 ? -17.186 -6.216 -10.256 1.00 97.50 172 VAL A CA 1
ATOM 1389 C C . VAL A 1 172 ? -16.028 -5.953 -9.298 1.00 97.50 172 VAL A C 1
ATOM 1391 O O . VAL A 1 172 ? -15.901 -4.854 -8.750 1.00 97.50 172 VAL A O 1
ATOM 1394 N N . LYS A 1 173 ? -15.142 -6.938 -9.117 1.00 97.75 173 LYS A N 1
ATOM 1395 C CA . LYS A 1 173 ? -13.916 -6.756 -8.331 1.00 97.75 173 LYS A CA 1
ATOM 1396 C C . LYS A 1 173 ? -12.954 -5.779 -9.003 1.00 97.75 173 LYS A C 1
ATOM 1398 O O . LYS A 1 173 ? -12.347 -4.975 -8.302 1.00 97.75 173 LYS A O 1
ATOM 1403 N N . ARG A 1 174 ? -12.837 -5.790 -10.336 1.00 96.50 174 ARG A N 1
ATOM 1404 C CA . ARG A 1 174 ? -11.996 -4.825 -11.071 1.00 96.50 174 ARG A CA 1
ATOM 1405 C C . ARG A 1 174 ? -12.506 -3.395 -10.957 1.00 96.50 174 ARG A C 1
ATOM 1407 O O . ARG A 1 174 ? -11.708 -2.498 -10.708 1.00 96.50 174 ARG A O 1
ATOM 1414 N N . GLU A 1 175 ? -13.811 -3.181 -11.102 1.00 97.69 175 GLU A N 1
ATOM 1415 C CA . GLU A 1 175 ? -14.414 -1.859 -10.913 1.00 97.69 175 GLU A CA 1
ATOM 1416 C C . GLU A 1 175 ? -14.153 -1.340 -9.494 1.00 97.69 175 GLU A C 1
ATOM 1418 O O . GLU A 1 175 ? -13.712 -0.206 -9.312 1.00 97.69 175 GLU A O 1
ATOM 1423 N N . PHE A 1 176 ? -14.322 -2.201 -8.486 1.00 98.19 176 PHE A N 1
ATOM 1424 C CA . PHE A 1 176 ? -14.038 -1.823 -7.106 1.00 98.19 176 PHE A CA 1
ATOM 1425 C C . PHE A 1 176 ? -12.548 -1.585 -6.831 1.00 98.19 176 PHE A C 1
ATOM 1427 O O . PHE A 1 176 ? -12.199 -0.714 -6.036 1.00 98.19 176 PHE A O 1
ATOM 1434 N N . ALA A 1 177 ? -11.660 -2.323 -7.500 1.00 97.50 177 ALA A N 1
ATOM 1435 C CA . ALA A 1 177 ? -10.227 -2.085 -7.421 1.00 97.50 177 ALA A CA 1
ATOM 1436 C C . ALA A 1 177 ? -9.875 -0.680 -7.922 1.00 97.50 177 ALA A C 1
ATOM 1438 O O . ALA A 1 177 ? -9.132 0.033 -7.257 1.00 97.50 177 ALA A O 1
ATOM 1439 N N . GLU A 1 178 ? -10.434 -0.257 -9.058 1.00 96.38 178 GLU A N 1
ATOM 1440 C CA . GLU A 1 178 ? -10.222 1.093 -9.592 1.00 96.38 178 GLU A CA 1
ATOM 1441 C C . GLU A 1 178 ? -10.782 2.178 -8.661 1.00 96.38 178 GLU A C 1
ATOM 1443 O O . GLU A 1 178 ? -10.105 3.177 -8.409 1.00 96.38 178 GLU A O 1
ATOM 1448 N N . GLU A 1 179 ? -11.965 1.959 -8.077 1.00 97.50 179 GLU A N 1
ATOM 1449 C CA . GLU A 1 179 ? -12.538 2.844 -7.054 1.00 97.50 179 GLU A CA 1
ATOM 1450 C C . GLU A 1 179 ? -11.573 3.015 -5.870 1.00 97.50 179 GLU A C 1
ATOM 1452 O O . GLU A 1 179 ? -11.209 4.141 -5.520 1.00 97.50 179 GLU A O 1
ATOM 1457 N N . LEU A 1 180 ? -11.093 1.914 -5.286 1.00 97.88 180 LEU A N 1
ATOM 1458 C CA . LEU A 1 180 ? -10.193 1.958 -4.133 1.00 97.88 180 LEU A CA 1
ATOM 1459 C C . LEU A 1 180 ? -8.820 2.543 -4.477 1.00 97.88 180 LEU A C 1
ATOM 1461 O O . LEU A 1 180 ? -8.316 3.384 -3.737 1.00 97.88 180 LEU A O 1
ATOM 1465 N N . LEU A 1 181 ? -8.234 2.178 -5.618 1.00 94.81 181 LEU A N 1
ATOM 1466 C CA . LEU A 1 181 ? -6.967 2.756 -6.072 1.00 94.81 181 LEU A CA 1
ATOM 1467 C C . LEU A 1 181 ? -7.094 4.266 -6.315 1.00 94.81 181 LEU A C 1
ATOM 1469 O O . LEU A 1 181 ? -6.163 5.003 -6.017 1.00 94.81 181 LEU A O 1
ATOM 1473 N N . SER A 1 182 ? -8.245 4.756 -6.783 1.00 93.88 182 SER A N 1
ATOM 1474 C CA . SER A 1 182 ? -8.488 6.200 -6.912 1.00 93.88 182 SER A CA 1
ATOM 1475 C C . SER A 1 182 ? -8.655 6.907 -5.557 1.00 93.88 182 SER A C 1
ATOM 1477 O O . SER A 1 182 ? -8.321 8.086 -5.409 1.00 93.88 182 SER A O 1
ATOM 1479 N N . TYR A 1 183 ? -9.133 6.189 -4.535 1.00 95.75 183 TYR A N 1
ATOM 1480 C CA . TYR A 1 183 ? -9.341 6.730 -3.194 1.00 95.75 183 TYR A CA 1
ATOM 1481 C C . TYR A 1 183 ? -8.036 6.881 -2.392 1.00 95.75 183 TYR A C 1
ATOM 1483 O O . TYR A 1 183 ? -8.014 7.632 -1.412 1.00 95.75 183 TYR A O 1
ATOM 1491 N N . THR A 1 184 ? -6.927 6.244 -2.793 1.00 91.75 184 THR A N 1
ATOM 1492 C CA . THR A 1 184 ? -5.654 6.276 -2.042 1.00 91.75 184 THR A CA 1
ATOM 1493 C C . THR A 1 184 ? -5.146 7.694 -1.787 1.00 91.75 184 THR A C 1
ATOM 1495 O O . THR A 1 184 ? -4.705 8.005 -0.679 1.00 91.75 184 THR A O 1
ATOM 1498 N N . ASP A 1 185 ? -5.247 8.591 -2.770 1.00 89.00 185 ASP A N 1
ATOM 1499 C CA . ASP A 1 185 ? -4.799 9.983 -2.629 1.00 89.00 185 ASP A CA 1
ATOM 1500 C C . ASP A 1 185 ? -5.661 10.755 -1.627 1.00 89.00 185 ASP A C 1
ATOM 1502 O O . ASP A 1 185 ? -5.156 11.548 -0.830 1.00 89.00 185 ASP A O 1
ATOM 1506 N N . THR A 1 186 ? -6.969 10.489 -1.621 1.00 92.94 186 THR A N 1
ATOM 1507 C CA . THR A 1 186 ? -7.891 11.090 -0.654 1.00 92.94 186 THR A CA 1
ATOM 1508 C C . THR A 1 186 ? -7.606 10.571 0.752 1.00 92.94 186 THR A C 1
ATOM 1510 O O . THR A 1 186 ? -7.417 11.380 1.662 1.00 92.94 186 THR A O 1
ATOM 1513 N N . PHE A 1 187 ? -7.497 9.249 0.918 1.00 94.00 187 PHE A N 1
ATOM 1514 C CA . PHE A 1 187 ? -7.172 8.604 2.191 1.00 94.00 187 PHE A CA 1
ATOM 1515 C C . PHE A 1 187 ? -5.861 9.141 2.780 1.00 94.00 187 PHE A C 1
ATOM 1517 O O . PHE A 1 187 ? -5.823 9.632 3.910 1.00 94.00 187 PHE A O 1
ATOM 1524 N N . THR A 1 188 ? -4.782 9.106 1.997 1.00 90.69 188 THR A N 1
ATOM 1525 C CA . THR A 1 188 ? -3.456 9.538 2.457 1.00 90.69 188 THR A CA 1
ATOM 1526 C C . THR A 1 188 ? -3.424 11.024 2.782 1.00 90.69 188 THR A C 1
ATOM 1528 O O . THR A 1 188 ? -2.852 11.404 3.804 1.00 90.69 188 THR A O 1
ATOM 1531 N N . ARG A 1 189 ? -4.071 11.874 1.973 1.00 90.44 189 ARG A N 1
ATOM 1532 C CA . ARG A 1 189 ? -4.186 13.310 2.251 1.00 90.44 189 ARG A CA 1
ATOM 1533 C C . ARG A 1 189 ? -4.870 13.560 3.589 1.00 90.44 189 ARG A C 1
ATOM 1535 O O . ARG A 1 189 ? -4.296 14.277 4.407 1.00 90.44 189 ARG A O 1
ATOM 1542 N N . VAL A 1 190 ? -6.042 12.962 3.821 1.00 92.69 190 VAL A N 1
ATOM 1543 C CA . VAL A 1 190 ? -6.802 13.125 5.074 1.00 92.69 190 VAL A CA 1
ATOM 1544 C C . VAL A 1 190 ? -5.923 12.762 6.270 1.00 92.69 190 VAL A C 1
ATOM 1546 O O . VAL A 1 190 ? -5.706 13.596 7.154 1.00 92.69 190 VAL A O 1
ATOM 1549 N N . VAL A 1 191 ? -5.310 11.575 6.252 1.00 91.62 191 VAL A N 1
ATOM 1550 C CA . VAL A 1 191 ? -4.489 11.105 7.374 1.00 91.62 191 VAL A CA 1
ATOM 1551 C C . VAL A 1 191 ? -3.229 11.959 7.569 1.00 91.62 191 VAL A C 1
ATOM 1553 O O . VAL A 1 191 ? -2.922 12.347 8.691 1.00 91.62 191 VAL A O 1
ATOM 1556 N N . TYR A 1 192 ? -2.518 12.360 6.512 1.00 88.25 192 TYR A N 1
ATOM 1557 C CA . TYR A 1 192 ? -1.354 13.242 6.676 1.00 88.25 192 TYR A CA 1
ATOM 1558 C C . TYR A 1 192 ? -1.723 14.638 7.194 1.00 88.25 192 TYR A C 1
ATOM 1560 O O . TYR A 1 192 ? -0.961 15.234 7.960 1.00 88.25 192 TYR A O 1
ATOM 1568 N N . THR A 1 193 ? -2.860 15.196 6.774 1.00 88.25 193 THR A N 1
ATOM 1569 C CA . THR A 1 193 ? -3.302 16.516 7.254 1.00 88.25 193 THR A CA 1
ATOM 1570 C C . THR A 1 193 ? -3.772 16.487 8.705 1.00 88.25 193 THR A C 1
ATOM 1572 O O . THR A 1 193 ? -3.585 17.476 9.418 1.00 88.25 193 THR A O 1
ATOM 1575 N N . SER A 1 194 ? -4.281 15.351 9.190 1.00 90.06 194 SER A N 1
ATOM 1576 C CA . SER A 1 194 ? -4.622 15.177 10.605 1.00 90.06 194 SER A CA 1
ATOM 1577 C C . SER A 1 194 ? -3.390 15.194 11.511 1.00 90.06 194 SER A C 1
ATOM 1579 O O . SER A 1 194 ? -3.444 15.718 12.622 1.00 90.06 194 SER A O 1
ATOM 1581 N N . PHE A 1 195 ? -2.230 14.735 11.025 1.00 87.94 195 PHE A N 1
ATOM 1582 C CA . PHE A 1 195 ? -0.983 14.826 11.792 1.00 87.94 195 PHE A CA 1
ATOM 1583 C C . PHE A 1 195 ? -0.644 16.276 12.143 1.00 87.94 195 PHE A C 1
ATOM 1585 O O . PHE A 1 195 ? -0.127 16.533 13.229 1.00 87.94 195 PHE A O 1
ATOM 1592 N N . LYS A 1 196 ? -1.028 17.214 11.269 1.00 83.12 196 LYS A N 1
ATOM 1593 C CA . LYS A 1 196 ? -0.859 18.663 11.432 1.00 83.12 196 LYS A CA 1
ATOM 1594 C C . LYS A 1 196 ? -2.057 19.370 12.086 1.00 83.12 196 LYS A C 1
ATOM 1596 O O . LYS A 1 196 ? -2.055 20.594 12.138 1.00 83.12 196 LYS A O 1
ATOM 1601 N N . GLY A 1 197 ? -3.077 18.639 12.540 1.00 81.75 197 GLY A N 1
ATOM 1602 C CA . GLY A 1 197 ? -4.251 19.207 13.214 1.00 81.75 197 GLY A CA 1
ATOM 1603 C C . GLY A 1 197 ? -5.369 19.730 12.299 1.00 81.75 197 GLY A C 1
ATOM 1604 O O . GLY A 1 197 ? -6.334 20.293 12.799 1.00 81.75 197 GLY A O 1
ATOM 1605 N N . VAL A 1 198 ? -5.271 19.572 10.972 1.00 73.75 198 VAL A N 1
ATOM 1606 C CA . VAL A 1 198 ? -6.206 20.209 10.012 1.00 73.75 198 VAL A CA 1
ATOM 1607 C C . VAL A 1 198 ? -7.437 19.342 9.698 1.00 73.75 198 VAL A C 1
ATOM 1609 O O . VAL A 1 198 ? -8.471 19.875 9.316 1.00 73.75 198 VAL A O 1
ATOM 1612 N N . ALA A 1 199 ? -7.358 18.023 9.895 1.00 76.69 199 ALA A N 1
ATOM 1613 C CA . ALA A 1 199 ? -8.423 17.068 9.553 1.00 76.69 199 ALA A CA 1
ATOM 1614 C C . ALA A 1 199 ? -8.579 15.952 10.605 1.00 76.69 199 ALA A C 1
ATOM 1616 O O . ALA A 1 199 ? -8.808 14.791 10.275 1.00 76.69 199 ALA A O 1
ATOM 1617 N N . GLU A 1 200 ? -8.392 16.265 11.891 1.00 74.81 200 GLU A N 1
ATOM 1618 C CA . GLU A 1 200 ? -8.404 15.248 12.960 1.00 74.81 200 GLU A CA 1
ATOM 1619 C C . GLU A 1 200 ? -9.740 14.499 13.057 1.00 74.81 200 GLU A C 1
ATOM 1621 O O . GLU A 1 200 ? -9.747 13.280 13.214 1.00 74.81 200 GLU A O 1
ATOM 1626 N N . ASN A 1 201 ? -10.857 15.197 12.840 1.00 82.69 201 ASN A N 1
ATOM 1627 C CA . ASN A 1 201 ? -12.196 14.604 12.885 1.00 82.69 201 ASN A CA 1
ATOM 1628 C C . ASN A 1 201 ? -12.523 13.721 11.665 1.00 82.69 201 ASN A C 1
ATOM 1630 O O . ASN A 1 201 ? -13.506 12.988 11.693 1.00 82.69 201 ASN A O 1
ATOM 1634 N N . GLU A 1 202 ? -11.720 13.775 10.598 1.00 88.56 202 GLU A N 1
ATOM 1635 C CA . GLU A 1 202 ? -11.961 13.026 9.355 1.00 88.56 202 GLU A CA 1
ATOM 1636 C C . GLU A 1 202 ? -11.186 11.701 9.296 1.00 88.56 202 GLU A C 1
ATOM 1638 O O . GLU A 1 202 ? -11.507 10.835 8.483 1.00 88.56 202 GLU A O 1
ATOM 1643 N N . VAL A 1 203 ? -10.196 11.505 10.178 1.00 93.06 203 VAL A N 1
ATOM 1644 C CA . VAL A 1 203 ? -9.391 10.270 10.234 1.00 93.06 203 VAL A CA 1
ATOM 1645 C C . VAL A 1 203 ? -10.270 9.055 10.492 1.00 93.06 203 VAL A C 1
ATOM 1647 O O . VAL A 1 203 ? -10.109 8.039 9.821 1.00 93.06 203 VAL A O 1
ATOM 1650 N N . GLY A 1 204 ? -11.216 9.168 11.431 1.00 94.81 204 GLY A N 1
ATOM 1651 C CA . GLY A 1 204 ? -12.152 8.090 11.739 1.00 94.81 204 GLY A CA 1
ATOM 1652 C C . GLY A 1 204 ? -12.951 7.674 10.510 1.00 94.81 204 GLY A C 1
ATOM 1653 O O . GLY A 1 204 ? -12.881 6.517 10.112 1.00 94.81 204 GLY A O 1
ATOM 1654 N N . SER A 1 205 ? -13.580 8.638 9.835 1.00 96.06 205 SER A N 1
ATOM 1655 C CA . SER A 1 205 ? -14.351 8.405 8.610 1.00 96.06 205 SER A CA 1
ATOM 1656 C C . SER A 1 205 ? -13.521 7.775 7.486 1.00 96.06 205 SER A C 1
ATOM 1658 O O . SER A 1 205 ? -14.026 6.935 6.745 1.00 96.06 205 SER A O 1
ATOM 1660 N N . ALA A 1 206 ? -12.245 8.151 7.356 1.00 96.56 206 ALA A N 1
ATOM 1661 C CA . ALA A 1 206 ? -11.347 7.573 6.359 1.00 96.56 206 ALA A CA 1
ATOM 1662 C C . ALA A 1 206 ? -11.042 6.090 6.639 1.00 96.56 206 ALA A C 1
ATOM 1664 O O . ALA A 1 206 ? -11.025 5.284 5.711 1.00 96.56 206 ALA A O 1
ATOM 1665 N N . PHE A 1 207 ? -10.843 5.706 7.904 1.00 98.06 207 PHE A N 1
ATOM 1666 C CA . PHE A 1 207 ? -10.670 4.297 8.277 1.00 98.06 207 PHE A CA 1
ATOM 1667 C C . PHE A 1 207 ? -11.994 3.517 8.288 1.00 98.06 207 PHE A C 1
ATOM 1669 O O . PHE A 1 207 ? -11.994 2.342 7.936 1.00 98.06 207 PHE A O 1
ATOM 1676 N N . ASP A 1 208 ? -13.123 4.156 8.605 1.00 98.19 208 ASP A N 1
ATOM 1677 C CA . ASP A 1 208 ? -14.462 3.551 8.506 1.00 98.19 208 ASP A CA 1
ATOM 1678 C C . ASP A 1 208 ? -14.817 3.217 7.052 1.00 98.19 208 ASP A C 1
ATOM 1680 O O . ASP A 1 208 ? -15.441 2.194 6.770 1.00 98.19 208 ASP A O 1
ATOM 1684 N N . TYR A 1 209 ? -14.374 4.052 6.107 1.00 98.25 209 TYR A N 1
ATOM 1685 C CA . TYR A 1 209 ? -14.478 3.748 4.684 1.00 98.25 209 TYR A CA 1
ATOM 1686 C C . TYR A 1 209 ? -13.707 2.471 4.321 1.00 98.25 209 TYR A C 1
ATOM 1688 O O . TYR A 1 209 ? -14.250 1.618 3.619 1.00 98.25 209 TYR A O 1
ATOM 1696 N N . LEU A 1 210 ? -12.476 2.301 4.824 1.00 98.44 210 LEU A N 1
ATOM 1697 C CA . LEU A 1 210 ? -11.692 1.083 4.583 1.00 98.44 210 LEU A CA 1
ATOM 1698 C C . LEU A 1 210 ? -12.319 -0.152 5.243 1.00 98.44 210 LEU A C 1
ATOM 1700 O O . LEU A 1 210 ? -12.390 -1.197 4.606 1.00 98.44 210 LEU A O 1
ATOM 1704 N N . GLU A 1 211 ? -12.837 -0.030 6.468 1.00 98.50 211 GLU A N 1
ATOM 1705 C CA . GLU A 1 211 ? -13.578 -1.104 7.150 1.00 98.50 211 GLU A CA 1
ATOM 1706 C C . GLU A 1 211 ? -14.792 -1.562 6.326 1.00 98.50 211 GLU A C 1
ATOM 1708 O O . GLU A 1 211 ? -15.016 -2.758 6.110 1.00 98.50 211 GLU A O 1
ATOM 1713 N N . LYS A 1 212 ? -15.561 -0.601 5.798 1.00 98.44 212 LYS A N 1
ATOM 1714 C CA . LYS A 1 212 ? -16.690 -0.886 4.909 1.00 98.44 212 LYS A CA 1
ATOM 1715 C C . LYS A 1 212 ? -16.225 -1.539 3.607 1.00 98.44 212 LYS A C 1
ATOM 1717 O O . LYS A 1 212 ? -16.876 -2.467 3.134 1.00 98.44 212 LYS A O 1
ATOM 1722 N N . ALA A 1 213 ? -15.117 -1.074 3.033 1.00 98.44 213 ALA A N 1
ATOM 1723 C CA . ALA A 1 213 ? -14.567 -1.630 1.803 1.00 98.44 213 ALA A CA 1
ATOM 1724 C C . ALA A 1 213 ? -14.122 -3.091 1.972 1.00 98.44 213 ALA A C 1
ATOM 1726 O O . ALA A 1 213 ? -14.464 -3.926 1.138 1.00 98.44 213 ALA A O 1
ATOM 1727 N N . LEU A 1 214 ? -13.461 -3.419 3.087 1.00 98.56 214 LEU A N 1
ATOM 1728 C CA . LEU A 1 214 ? -13.069 -4.788 3.454 1.00 98.56 214 LEU A CA 1
ATOM 1729 C C . LEU A 1 214 ? -14.263 -5.716 3.722 1.00 98.56 214 LEU A C 1
ATOM 1731 O O . LEU A 1 214 ? -14.106 -6.931 3.781 1.00 98.56 214 LEU A O 1
ATOM 1735 N N . SER A 1 215 ? -15.467 -5.164 3.884 1.00 97.56 215 SER A N 1
ATOM 1736 C CA . SER A 1 215 ? -16.698 -5.940 4.061 1.00 97.56 215 SER A CA 1
ATOM 1737 C C . SER A 1 215 ? -17.426 -6.242 2.746 1.00 97.56 215 SER A C 1
ATOM 1739 O O . SER A 1 215 ? -18.458 -6.910 2.778 1.00 97.56 215 SER A O 1
ATOM 1741 N N . LYS A 1 216 ? -16.950 -5.735 1.595 1.00 97.81 216 LYS A N 1
ATOM 1742 C CA . LYS A 1 216 ? -17.657 -5.872 0.308 1.00 97.81 216 LYS A CA 1
ATOM 1743 C C . LYS A 1 216 ? -17.636 -7.298 -0.246 1.00 97.81 216 LYS A C 1
ATOM 1745 O O . LYS A 1 216 ? -18.619 -7.712 -0.854 1.00 97.81 216 LYS A O 1
ATOM 1750 N N . PHE A 1 217 ? -16.536 -8.018 -0.049 1.00 97.69 217 PHE A N 1
ATOM 1751 C CA . PHE A 1 217 ? -16.359 -9.395 -0.504 1.00 97.69 217 PHE A CA 1
ATOM 1752 C C . PHE A 1 217 ? -16.063 -10.295 0.697 1.00 97.69 217 PHE A C 1
ATOM 1754 O O . PHE A 1 217 ? -15.326 -9.907 1.600 1.00 97.69 217 PHE A O 1
ATOM 1761 N N . ASP A 1 218 ? -16.672 -11.476 0.733 1.00 95.56 218 ASP A N 1
ATOM 1762 C CA . ASP A 1 218 ? -16.613 -12.425 1.850 1.00 95.56 218 ASP A CA 1
ATOM 1763 C C . ASP A 1 218 ? -15.733 -13.650 1.562 1.00 95.56 218 ASP A C 1
ATOM 1765 O O . ASP A 1 218 ? -15.537 -14.497 2.433 1.00 95.56 218 ASP A O 1
ATOM 1769 N N . ASP A 1 219 ? -15.142 -13.716 0.369 1.00 95.81 219 ASP A N 1
ATOM 1770 C CA . ASP A 1 219 ? -14.285 -14.806 -0.088 1.00 95.81 219 ASP A CA 1
ATOM 1771 C C . ASP A 1 219 ? -12.809 -14.643 0.311 1.00 95.81 219 ASP A C 1
ATOM 1773 O O . ASP A 1 219 ? -11.936 -15.310 -0.240 1.00 95.81 219 ASP A O 1
ATOM 1777 N N . GLY A 1 220 ? -12.519 -13.783 1.289 1.00 96.25 220 GLY A N 1
ATOM 1778 C CA . GLY A 1 220 ? -11.228 -13.700 1.965 1.00 96.25 220 GLY A CA 1
ATOM 1779 C C . GLY A 1 220 ? -11.039 -12.397 2.755 1.00 96.25 220 GLY A C 1
ATOM 1780 O O . GLY A 1 220 ? -11.968 -11.597 2.858 1.00 96.25 220 GLY A O 1
ATOM 1781 N N . PRO A 1 221 ? -9.862 -12.196 3.371 1.00 97.44 221 PRO A N 1
ATOM 1782 C CA . PRO A 1 221 ? -9.613 -11.086 4.293 1.00 97.44 221 PRO A CA 1
ATOM 1783 C C . PRO A 1 221 ? -9.135 -9.789 3.614 1.00 97.44 221 PRO A C 1
ATOM 1785 O O . PRO A 1 221 ? -8.913 -8.792 4.299 1.00 97.44 221 PRO A O 1
ATOM 1788 N N . PHE A 1 222 ? -8.931 -9.798 2.296 1.00 98.44 222 PHE A N 1
ATOM 1789 C CA . PHE A 1 222 ? -8.372 -8.681 1.528 1.00 98.44 222 PHE A CA 1
ATOM 1790 C C . PHE A 1 222 ? -9.456 -7.808 0.885 1.00 98.44 222 PHE A C 1
ATOM 1792 O O . PHE A 1 222 ? -10.621 -8.199 0.818 1.00 98.44 222 PHE A O 1
ATOM 1799 N N . PHE A 1 223 ? -9.092 -6.629 0.366 1.00 98.44 223 PHE A N 1
ATOM 1800 C CA . PHE A 1 223 ? -10.068 -5.680 -0.204 1.00 98.44 223 PHE A CA 1
ATOM 1801 C C . PHE A 1 223 ? -10.912 -6.264 -1.343 1.00 98.44 223 PHE A C 1
ATOM 1803 O O . PHE A 1 223 ? -12.064 -5.870 -1.520 1.00 98.44 223 PHE A O 1
ATOM 1810 N N . LEU A 1 224 ? -10.347 -7.200 -2.110 1.00 98.12 224 LEU A N 1
ATOM 1811 C CA . LEU A 1 224 ? -11.028 -7.922 -3.189 1.00 98.12 224 LEU A CA 1
ATOM 1812 C C . LEU A 1 224 ? -11.298 -9.391 -2.812 1.00 98.12 224 LEU A C 1
ATOM 1814 O O . LEU A 1 224 ? -11.403 -10.250 -3.691 1.00 98.12 224 LEU A O 1
ATOM 1818 N N . GLY A 1 225 ? -11.351 -9.698 -1.514 1.00 97.12 225 GLY A N 1
ATOM 1819 C CA . GLY A 1 225 ? -11.374 -11.049 -0.951 1.00 97.12 225 GLY A CA 1
ATOM 1820 C C . GLY A 1 225 ? -9.984 -11.685 -0.933 1.00 97.12 225 GLY A C 1
ATOM 1821 O O . GLY A 1 225 ? -9.443 -11.983 0.129 1.00 97.12 225 GLY A O 1
ATOM 1822 N N . GLN A 1 226 ? -9.368 -11.828 -2.107 1.00 96.25 226 GLN A N 1
ATOM 1823 C CA . GLN A 1 226 ? -8.006 -12.346 -2.279 1.00 96.25 226 GLN A CA 1
ATOM 1824 C C . GLN A 1 226 ? -6.972 -11.213 -2.377 1.00 96.25 226 GLN A C 1
ATOM 1826 O O . GLN A 1 226 ? -7.320 -10.082 -2.722 1.00 96.25 226 GLN A O 1
ATOM 1831 N N . PHE A 1 227 ? -5.706 -11.523 -2.073 1.00 96.00 227 PHE A N 1
ATOM 1832 C CA . PHE A 1 227 ? -4.604 -10.555 -2.091 1.00 96.00 227 PHE A CA 1
ATOM 1833 C C . PHE A 1 227 ? -4.438 -9.928 -3.479 1.00 96.00 227 PHE A C 1
ATOM 1835 O O . PHE A 1 227 ? -4.429 -10.633 -4.487 1.00 96.00 227 PHE A O 1
ATOM 1842 N N . SER A 1 228 ? -4.312 -8.603 -3.527 1.00 96.31 228 SER A N 1
ATOM 1843 C CA . SER A 1 228 ? -4.381 -7.844 -4.772 1.00 96.31 228 SER A CA 1
ATOM 1844 C C . SER A 1 228 ? -3.517 -6.580 -4.769 1.00 96.31 228 SER A C 1
ATOM 1846 O O . SER A 1 228 ? -2.958 -6.165 -3.749 1.00 96.31 228 SER A O 1
ATOM 1848 N N . LEU A 1 229 ? -3.464 -5.899 -5.919 1.00 94.38 229 LEU A N 1
ATOM 1849 C CA . LEU A 1 229 ? -2.843 -4.577 -6.054 1.00 94.38 229 LEU A CA 1
ATOM 1850 C C . LEU A 1 229 ? -3.422 -3.536 -5.087 1.00 94.38 229 LEU A C 1
ATOM 1852 O O . LEU A 1 229 ? -2.712 -2.606 -4.706 1.00 94.38 229 LEU A O 1
ATOM 1856 N N . VAL A 1 230 ? -4.687 -3.681 -4.684 1.00 97.00 230 VAL A N 1
ATOM 1857 C CA . VAL A 1 230 ? -5.329 -2.765 -3.737 1.00 97.00 230 VAL A CA 1
ATOM 1858 C C . VAL A 1 230 ? -4.676 -2.890 -2.363 1.00 97.00 230 VAL A C 1
ATOM 1860 O O . VAL A 1 230 ? -4.279 -1.889 -1.773 1.00 97.00 230 VAL A O 1
ATOM 1863 N N . ASP A 1 231 ? -4.475 -4.112 -1.873 1.00 97.31 231 ASP A N 1
ATOM 1864 C CA . ASP A 1 231 ? -3.839 -4.359 -0.576 1.00 97.31 231 ASP A CA 1
ATOM 1865 C C . ASP A 1 231 ? -2.401 -3.838 -0.566 1.00 97.31 231 ASP A C 1
ATOM 1867 O O . ASP A 1 231 ? -1.984 -3.127 0.355 1.00 97.31 231 ASP A O 1
ATOM 1871 N N . ILE A 1 232 ? -1.677 -4.102 -1.658 1.00 91.81 232 ILE A N 1
ATOM 1872 C CA . ILE A 1 232 ? -0.336 -3.573 -1.902 1.00 91.81 232 ILE A CA 1
ATOM 1873 C C . ILE A 1 232 ? -0.339 -2.044 -1.825 1.00 91.81 232 ILE A C 1
ATOM 1875 O O . ILE A 1 232 ? 0.548 -1.485 -1.183 1.00 91.81 232 ILE A O 1
ATOM 1879 N N . ALA A 1 233 ? -1.327 -1.373 -2.434 1.00 91.25 233 ALA A N 1
ATOM 1880 C CA . ALA A 1 233 ? -1.469 0.084 -2.461 1.00 91.25 233 ALA A CA 1
ATOM 1881 C C . ALA A 1 233 ? -1.747 0.714 -1.083 1.00 91.25 233 ALA A C 1
ATOM 1883 O O . ALA A 1 233 ? -1.356 1.857 -0.853 1.00 91.25 233 ALA A O 1
ATOM 1884 N N . TYR A 1 234 ? -2.387 0.001 -0.153 1.00 94.62 234 TYR A N 1
ATOM 1885 C CA . TYR A 1 234 ? -2.721 0.534 1.175 1.00 94.62 234 TYR A CA 1
ATOM 1886 C C . TYR A 1 234 ? -1.712 0.163 2.269 1.00 94.62 234 TYR A C 1
ATOM 1888 O O . TYR A 1 234 ? -1.447 0.989 3.151 1.00 94.62 234 TYR A O 1
ATOM 1896 N N . ALA A 1 235 ? -1.105 -1.027 2.210 1.00 93.12 235 ALA A N 1
ATOM 1897 C CA . ALA A 1 235 ? -0.218 -1.555 3.257 1.00 93.12 235 ALA A CA 1
ATOM 1898 C C . ALA A 1 235 ? 0.894 -0.600 3.698 1.00 93.12 235 ALA A C 1
ATOM 1900 O O . ALA A 1 235 ? 0.961 -0.294 4.890 1.00 93.12 235 ALA A O 1
ATOM 1901 N N . PRO A 1 236 ? 1.682 0.001 2.793 1.00 86.75 236 PRO A N 1
ATOM 1902 C CA . PRO A 1 236 ? 2.735 0.935 3.184 1.00 86.75 236 PRO A CA 1
ATOM 1903 C C . PRO A 1 236 ? 2.260 2.169 3.943 1.00 86.75 236 PRO A C 1
ATOM 1905 O O . PRO A 1 236 ? 3.027 2.773 4.693 1.00 86.75 236 PRO A O 1
ATOM 1908 N N . PHE A 1 237 ? 1.036 2.622 3.679 1.00 89.44 237 PHE A N 1
ATOM 1909 C CA . PHE A 1 237 ? 0.476 3.786 4.349 1.00 89.44 237 PHE A CA 1
ATOM 1910 C C . PHE A 1 237 ? -0.062 3.402 5.717 1.00 89.44 237 PHE A C 1
ATOM 1912 O O . PHE A 1 237 ? 0.269 4.064 6.696 1.00 89.44 237 PHE A O 1
ATOM 1919 N N . ILE A 1 238 ? -0.818 2.307 5.804 1.00 94.06 238 ILE A N 1
ATOM 1920 C CA . ILE A 1 238 ? -1.371 1.823 7.072 1.00 94.06 238 ILE A CA 1
ATOM 1921 C C . ILE A 1 238 ? -0.244 1.447 8.044 1.00 94.06 238 ILE A C 1
ATOM 1923 O O . ILE A 1 238 ? -0.287 1.883 9.193 1.00 94.06 238 ILE A O 1
ATOM 1927 N N . GLU A 1 239 ? 0.818 0.787 7.567 1.00 89.94 239 GLU A N 1
ATOM 1928 C CA . GLU A 1 239 ? 2.042 0.487 8.335 1.00 89.94 239 GLU A CA 1
ATOM 1929 C C . GLU A 1 239 ? 2.643 1.730 8.998 1.00 89.94 239 GLU A C 1
ATOM 1931 O O . GLU A 1 239 ? 3.129 1.680 10.125 1.00 89.94 239 GLU A O 1
ATOM 1936 N N . ARG A 1 240 ? 2.605 2.870 8.301 1.00 86.44 240 ARG A N 1
ATOM 1937 C CA . ARG A 1 240 ? 3.165 4.134 8.792 1.00 86.44 240 ARG A CA 1
ATOM 1938 C C . ARG A 1 240 ? 2.204 4.887 9.693 1.00 86.44 240 ARG A C 1
ATOM 1940 O O . ARG A 1 240 ? 2.619 5.504 10.674 1.00 86.44 240 ARG A O 1
ATOM 1947 N N . PHE A 1 241 ? 0.925 4.873 9.343 1.00 91.62 241 PHE A N 1
ATOM 1948 C CA . PHE A 1 241 ? -0.100 5.630 10.041 1.00 91.62 241 PHE A CA 1
ATOM 1949 C C . PHE A 1 241 ? -0.443 5.000 11.384 1.00 91.62 241 PHE A C 1
ATOM 1951 O O . PHE A 1 241 ? -0.546 5.733 12.363 1.00 91.62 241 PHE A O 1
ATOM 1958 N N . GLN A 1 242 ? -0.554 3.672 11.454 1.00 94.06 242 GLN A N 1
ATOM 1959 C CA . GLN A 1 242 ? -0.928 2.950 12.668 1.00 94.06 242 GLN A CA 1
ATOM 1960 C C . GLN A 1 242 ? -0.046 3.300 13.882 1.00 94.06 242 GLN A C 1
ATOM 1962 O O . GLN A 1 242 ? -0.597 3.768 14.880 1.00 94.06 242 GLN A O 1
ATOM 1967 N N . PRO A 1 243 ? 1.295 3.137 13.849 1.00 92.56 243 PRO A N 1
ATOM 1968 C CA . PRO A 1 243 ? 2.123 3.412 15.018 1.00 92.56 243 PRO A CA 1
ATOM 1969 C C . PRO A 1 243 ? 2.095 4.897 15.391 1.00 92.56 243 PRO A C 1
ATOM 1971 O O . PRO A 1 243 ? 2.027 5.230 16.573 1.00 92.56 243 PRO A O 1
ATOM 1974 N N . PHE A 1 244 ? 2.102 5.806 14.408 1.00 91.56 244 PHE A N 1
ATOM 1975 C CA . PHE A 1 244 ? 2.078 7.241 14.684 1.00 91.56 244 PHE A CA 1
ATOM 1976 C C . PHE A 1 244 ? 0.749 7.687 15.308 1.00 91.56 244 PHE A C 1
ATOM 1978 O O . PHE A 1 244 ? 0.751 8.390 16.320 1.00 91.56 244 PHE A O 1
ATOM 1985 N N . LEU A 1 245 ? -0.384 7.259 14.745 1.00 93.56 245 LEU A N 1
ATOM 1986 C CA . LEU A 1 245 ? -1.709 7.561 15.285 1.00 93.56 245 LEU A CA 1
ATOM 1987 C C . LEU A 1 245 ? -1.861 7.007 16.702 1.00 93.56 245 LEU A C 1
ATOM 1989 O O . LEU A 1 245 ? -2.277 7.744 17.597 1.00 93.56 245 LEU A O 1
ATOM 1993 N N . LEU A 1 246 ? -1.426 5.769 16.936 1.00 94.75 246 LEU A N 1
ATOM 1994 C CA . LEU A 1 246 ? -1.517 5.134 18.245 1.00 94.75 246 LEU A CA 1
ATOM 1995 C C . LEU A 1 246 ? -0.639 5.838 19.289 1.00 94.75 246 LEU A C 1
ATOM 1997 O O . LEU A 1 246 ? -1.106 6.221 20.360 1.00 94.75 246 LEU A O 1
ATOM 2001 N N . GLU A 1 247 ? 0.645 6.038 18.995 1.00 93.56 247 GLU A N 1
ATOM 2002 C CA . GLU A 1 247 ? 1.603 6.483 20.009 1.00 93.56 247 GLU A CA 1
ATOM 2003 C C . GLU A 1 247 ? 1.607 7.997 20.220 1.00 93.56 247 GLU A C 1
ATOM 2005 O O . GLU A 1 247 ? 1.838 8.456 21.344 1.00 93.56 247 GLU A O 1
ATOM 2010 N N . VAL A 1 248 ? 1.343 8.775 19.169 1.00 91.31 248 VAL A N 1
ATOM 2011 C CA . VAL A 1 248 ? 1.396 10.243 19.207 1.00 91.31 248 VAL A CA 1
ATOM 2012 C C . VAL A 1 248 ? 0.006 10.841 19.349 1.00 91.31 248 VAL A C 1
ATOM 2014 O O . VAL A 1 248 ? -0.210 11.656 20.242 1.00 91.31 248 VAL A O 1
ATOM 2017 N N . LYS A 1 249 ? -0.939 10.434 18.495 1.00 90.50 249 LYS A N 1
ATOM 2018 C CA . LYS A 1 249 ? -2.309 10.972 18.502 1.00 90.50 249 LYS A CA 1
ATOM 2019 C C . LYS A 1 249 ? -3.246 10.238 19.467 1.00 90.50 249 LYS A C 1
ATOM 2021 O O . LYS A 1 249 ? -4.367 10.691 19.654 1.00 90.50 249 LYS A O 1
ATOM 2026 N N . LYS A 1 250 ? -2.784 9.152 20.105 1.00 93.88 250 LYS A N 1
ATOM 2027 C CA . LYS A 1 250 ? -3.573 8.310 21.025 1.00 93.88 250 LYS A CA 1
ATOM 2028 C C . LYS A 1 250 ? -4.845 7.761 20.373 1.00 93.88 250 LYS A C 1
ATOM 2030 O O . LYS A 1 250 ? -5.873 7.620 21.024 1.00 93.88 250 LYS A O 1
ATOM 2035 N N . TYR A 1 251 ? -4.750 7.462 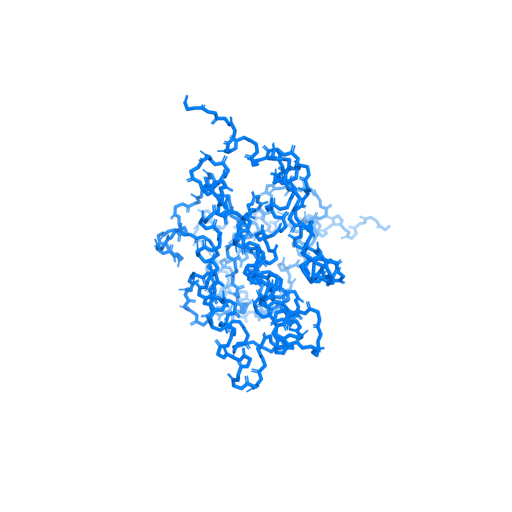19.081 1.00 94.38 251 TYR A N 1
ATOM 2036 C CA . TYR A 1 251 ? -5.844 6.981 18.255 1.00 94.38 251 TYR A CA 1
ATOM 2037 C C . TYR A 1 251 ? -5.522 5.590 17.717 1.00 94.38 251 TYR A C 1
ATOM 2039 O O . TYR A 1 251 ? -4.607 5.429 16.908 1.00 94.38 251 TYR A O 1
ATOM 2047 N N . ASP A 1 252 ? -6.276 4.590 18.162 1.00 96.56 252 ASP A N 1
ATOM 2048 C CA . ASP A 1 252 ? -6.167 3.230 17.650 1.00 96.56 252 ASP A CA 1
ATOM 2049 C C . ASP A 1 252 ? -7.102 3.036 16.451 1.00 96.56 252 ASP A C 1
ATOM 2051 O O . ASP A 1 252 ? -8.327 3.116 16.566 1.00 96.56 252 ASP A O 1
ATOM 2055 N N . ILE A 1 253 ? -6.514 2.774 15.284 1.00 97.25 253 ILE A N 1
ATOM 2056 C CA . ILE A 1 253 ? -7.257 2.586 14.035 1.00 97.25 253 ILE A CA 1
ATOM 2057 C C . ILE A 1 253 ? -8.056 1.273 14.017 1.00 97.25 253 ILE A C 1
ATOM 2059 O O . ILE A 1 253 ? -8.979 1.159 13.218 1.00 97.25 253 ILE A O 1
ATOM 2063 N N . THR A 1 254 ? -7.742 0.310 14.888 1.00 97.75 254 THR A N 1
ATOM 2064 C CA . THR A 1 254 ? -8.397 -1.011 14.934 1.00 97.75 254 THR A CA 1
ATOM 2065 C C . THR A 1 254 ? -9.645 -1.031 15.820 1.00 97.75 254 THR A C 1
ATOM 2067 O O . THR A 1 254 ? -10.534 -1.859 15.633 1.00 97.75 254 THR A O 1
ATOM 2070 N N . THR A 1 255 ? -9.777 -0.075 16.747 1.00 97.38 255 THR A N 1
ATOM 2071 C CA . THR A 1 255 ? -10.937 0.001 17.644 1.00 97.38 255 THR A CA 1
ATOM 2072 C C . THR A 1 255 ? -12.227 0.191 16.841 1.00 97.38 255 THR A C 1
ATOM 2074 O O . THR A 1 255 ? -12.409 1.207 16.171 1.00 97.38 255 THR A O 1
ATOM 2077 N N . GLY A 1 256 ? -13.132 -0.790 16.925 1.00 97.56 256 GLY A N 1
ATOM 2078 C CA . GLY A 1 256 ? -14.396 -0.800 16.179 1.00 97.56 256 GLY A CA 1
ATOM 2079 C C . GLY A 1 256 ? -14.266 -1.179 14.699 1.00 97.56 256 GLY A C 1
ATOM 2080 O O . GLY A 1 256 ? -15.245 -1.040 13.970 1.00 97.56 256 GLY A O 1
ATOM 2081 N N . ARG A 1 257 ? -13.091 -1.651 14.256 1.00 98.38 257 ARG A N 1
ATOM 2082 C CA . ARG A 1 257 ? -12.788 -2.008 12.859 1.00 98.38 257 ARG A CA 1
ATOM 2083 C C . ARG A 1 257 ? -12.174 -3.411 12.748 1.00 98.38 257 ARG A C 1
ATOM 2085 O O . ARG A 1 257 ? -10.985 -3.543 12.443 1.00 98.38 257 ARG A O 1
ATOM 2092 N N . PRO A 1 258 ? -12.950 -4.470 13.048 1.00 98.25 258 PRO A N 1
ATOM 2093 C CA . PRO A 1 258 ? -12.440 -5.839 13.078 1.00 98.25 258 PRO A CA 1
ATOM 2094 C C . PRO A 1 258 ? -11.967 -6.346 11.709 1.00 98.25 258 PRO A C 1
ATOM 2096 O O . PRO A 1 258 ? -11.071 -7.187 11.658 1.00 98.25 258 PRO A O 1
ATOM 2099 N N . LYS A 1 259 ? -12.531 -5.868 10.588 1.00 98.38 259 LYS A N 1
ATOM 2100 C CA . LYS A 1 259 ? -12.053 -6.275 9.258 1.00 98.38 259 LYS A CA 1
ATOM 2101 C C . LYS A 1 259 ? -10.699 -5.656 8.951 1.00 98.38 259 LYS A C 1
ATOM 2103 O O . LYS A 1 259 ? -9.833 -6.350 8.430 1.00 98.38 259 LYS A O 1
ATOM 2108 N N . LEU A 1 260 ? -10.494 -4.392 9.315 1.00 98.56 260 LEU A N 1
ATOM 2109 C CA . LEU A 1 260 ? -9.193 -3.738 9.212 1.00 98.56 260 LEU A CA 1
ATOM 2110 C C . LEU A 1 260 ? -8.147 -4.413 10.104 1.00 98.56 260 LEU A C 1
ATOM 2112 O O . LEU A 1 260 ? -7.022 -4.618 9.661 1.00 98.56 260 LEU A O 1
ATOM 2116 N N . GLU A 1 261 ? -8.507 -4.777 11.335 1.00 98.31 261 GLU A N 1
ATOM 2117 C CA . GLU A 1 261 ? -7.626 -5.533 12.233 1.00 98.31 261 GLU A CA 1
ATOM 2118 C C . GLU A 1 261 ? -7.206 -6.870 11.603 1.00 98.31 261 GLU A C 1
ATOM 2120 O O . GLU A 1 261 ? -6.011 -7.120 11.443 1.00 98.31 261 GLU A O 1
ATOM 2125 N N . ALA A 1 262 ? -8.172 -7.668 11.135 1.00 98.25 262 ALA A N 1
ATOM 2126 C CA . ALA A 1 262 ? -7.902 -8.930 10.447 1.00 98.25 262 ALA A CA 1
ATOM 2127 C C . ALA A 1 262 ? -7.045 -8.733 9.185 1.00 98.25 262 ALA A C 1
ATOM 2129 O O . ALA A 1 262 ? -6.111 -9.490 8.938 1.00 98.25 262 ALA A O 1
ATOM 2130 N N . TRP A 1 263 ? -7.311 -7.686 8.402 1.00 98.62 263 TRP A N 1
ATOM 2131 C CA . TRP A 1 263 ? -6.511 -7.353 7.227 1.00 98.62 263 TRP A CA 1
ATOM 2132 C C . TRP A 1 263 ? -5.052 -7.041 7.589 1.00 98.62 263 TRP A C 1
ATOM 2134 O O . TRP A 1 263 ? -4.140 -7.516 6.912 1.00 98.62 263 TRP A O 1
ATOM 2144 N N . ILE A 1 264 ? -4.803 -6.294 8.674 1.00 97.81 264 ILE A N 1
ATOM 2145 C CA . ILE A 1 264 ? -3.441 -6.010 9.159 1.00 97.81 264 ILE A CA 1
ATOM 2146 C C . ILE A 1 264 ? -2.743 -7.314 9.565 1.00 97.81 264 ILE A C 1
ATOM 2148 O O . ILE A 1 264 ? -1.572 -7.516 9.233 1.00 97.81 264 ILE A O 1
ATOM 2152 N N . GLU A 1 265 ? -3.438 -8.211 10.268 1.00 97.38 265 GLU A N 1
ATOM 2153 C CA . GLU A 1 265 ? -2.891 -9.514 10.660 1.00 97.38 265 GLU A CA 1
ATOM 2154 C C . GLU A 1 265 ? -2.525 -10.381 9.452 1.00 97.38 265 GLU A C 1
ATOM 2156 O O . GLU A 1 265 ? -1.443 -10.969 9.424 1.00 97.38 265 GLU A O 1
ATOM 2161 N N . GLU A 1 266 ? -3.397 -10.450 8.446 1.00 97.81 266 GLU A N 1
ATOM 2162 C CA . GLU A 1 266 ? -3.180 -11.254 7.241 1.00 97.81 266 GLU A CA 1
ATOM 2163 C C . GLU A 1 266 ? -2.094 -10.661 6.340 1.00 97.81 266 GLU A C 1
ATOM 2165 O O . GLU A 1 266 ? -1.224 -11.398 5.870 1.00 97.81 266 GLU A O 1
ATOM 2170 N N . MET A 1 267 ? -2.044 -9.333 6.180 1.00 95.75 267 MET A N 1
ATOM 2171 C CA . MET A 1 267 ? -0.930 -8.664 5.501 1.00 95.75 267 MET A CA 1
ATOM 2172 C C . MET A 1 267 ? 0.401 -9.025 6.159 1.00 95.75 267 MET A C 1
ATOM 2174 O O . MET A 1 267 ? 1.338 -9.437 5.475 1.00 95.75 267 MET A O 1
ATOM 2178 N N . ASN A 1 268 ? 0.468 -8.974 7.491 1.00 94.06 268 ASN A N 1
ATOM 2179 C CA . ASN A 1 268 ? 1.659 -9.331 8.259 1.00 94.06 268 ASN A CA 1
ATOM 2180 C C . ASN A 1 268 ? 2.052 -10.812 8.166 1.00 94.06 268 ASN A C 1
ATOM 2182 O O . ASN A 1 268 ? 3.082 -11.176 8.724 1.00 94.06 268 ASN A O 1
ATOM 2186 N N . LYS A 1 269 ? 1.296 -11.680 7.483 1.00 95.00 269 LYS A N 1
ATOM 2187 C CA . LYS A 1 269 ? 1.700 -13.067 7.186 1.00 95.00 269 LYS A CA 1
ATOM 2188 C C . LYS A 1 269 ? 2.373 -13.207 5.818 1.00 95.00 269 LYS A C 1
ATOM 2190 O O . LYS A 1 269 ? 3.032 -14.216 5.581 1.00 95.00 269 LYS A O 1
ATOM 2195 N N . ILE A 1 270 ? 2.270 -12.205 4.944 1.00 90.88 270 ILE A N 1
ATOM 2196 C CA . ILE A 1 270 ? 2.833 -12.232 3.590 1.00 90.88 270 ILE A CA 1
ATOM 2197 C C . ILE A 1 270 ? 4.336 -11.942 3.644 1.00 90.88 270 ILE A C 1
ATOM 2199 O O . ILE A 1 270 ? 4.758 -10.822 3.926 1.00 90.88 270 ILE A O 1
ATOM 2203 N N . GLU A 1 271 ? 5.162 -12.935 3.311 1.00 87.69 271 GLU A N 1
ATOM 2204 C CA . GLU A 1 271 ? 6.630 -12.808 3.332 1.00 87.69 271 GLU A CA 1
ATOM 2205 C C . GLU A 1 271 ? 7.146 -11.675 2.436 1.00 87.69 271 GLU A C 1
ATOM 2207 O O . GLU A 1 271 ? 7.987 -10.885 2.863 1.00 87.69 271 GLU A O 1
ATOM 2212 N N . ALA A 1 272 ? 6.577 -11.536 1.234 1.00 82.88 272 ALA A N 1
ATOM 2213 C CA . ALA A 1 272 ? 6.892 -10.441 0.316 1.00 82.88 272 ALA A CA 1
ATOM 2214 C C . ALA A 1 272 ? 6.645 -9.061 0.941 1.00 82.88 272 ALA A C 1
ATOM 2216 O O . ALA A 1 272 ? 7.370 -8.123 0.643 1.00 82.88 272 ALA A O 1
ATOM 2217 N N . TYR A 1 273 ? 5.650 -8.928 1.822 1.00 85.25 273 TYR A N 1
ATOM 2218 C CA . TYR A 1 273 ? 5.389 -7.680 2.531 1.00 85.25 273 TYR A CA 1
ATOM 2219 C C . TYR A 1 273 ? 6.352 -7.477 3.702 1.00 85.25 273 TYR A C 1
ATOM 2221 O O . TYR A 1 273 ? 6.978 -6.418 3.783 1.00 85.25 273 TYR A O 1
ATOM 2229 N N . LYS A 1 274 ? 6.546 -8.498 4.548 1.00 83.81 274 LYS A N 1
ATOM 2230 C CA . LYS A 1 274 ? 7.459 -8.452 5.706 1.00 83.81 274 LYS A CA 1
ATOM 2231 C C . LYS A 1 274 ? 8.864 -7.985 5.336 1.00 83.81 274 LYS A C 1
ATOM 2233 O O . LYS A 1 274 ? 9.449 -7.175 6.043 1.00 83.81 274 LYS A O 1
ATOM 2238 N N . GLN A 1 275 ? 9.394 -8.460 4.209 1.00 78.00 275 GLN A N 1
ATOM 2239 C CA . GLN A 1 275 ? 10.736 -8.097 3.737 1.00 78.00 275 GLN A CA 1
ATOM 2240 C C . GLN A 1 275 ? 10.878 -6.608 3.386 1.00 78.00 275 GLN A C 1
ATOM 2242 O O . GLN A 1 275 ? 11.992 -6.094 3.319 1.00 78.00 275 GLN A O 1
ATOM 2247 N N . THR A 1 276 ? 9.759 -5.910 3.175 1.00 75.19 276 THR A N 1
ATOM 2248 C CA . THR A 1 276 ? 9.728 -4.477 2.847 1.00 75.19 276 THR A CA 1
ATOM 2249 C C . THR A 1 276 ? 9.421 -3.570 4.035 1.00 75.19 276 THR A C 1
ATOM 2251 O O . THR A 1 276 ? 9.485 -2.345 3.883 1.00 75.19 276 THR A O 1
ATOM 2254 N N . GLN A 1 277 ? 9.075 -4.145 5.191 1.00 74.44 277 GLN A N 1
ATOM 2255 C CA . GLN A 1 277 ? 8.672 -3.382 6.367 1.00 74.44 277 GLN A CA 1
ATOM 2256 C C . GLN A 1 277 ? 9.830 -2.554 6.918 1.00 74.44 277 GLN A C 1
ATOM 2258 O O . GLN A 1 277 ? 10.991 -2.971 6.927 1.00 74.44 277 GLN A O 1
ATOM 2263 N N . CYS A 1 278 ? 9.499 -1.355 7.386 1.00 70.44 278 CYS A N 1
ATOM 2264 C CA . CYS A 1 278 ? 10.456 -0.490 8.060 1.00 70.44 278 CYS A CA 1
ATOM 2265 C C . CYS A 1 278 ? 10.566 -0.859 9.542 1.00 70.44 278 CYS A C 1
ATOM 2267 O O . CYS A 1 278 ? 9.605 -1.333 10.152 1.00 70.44 278 CYS A O 1
ATOM 2269 N N . ASP A 1 279 ? 11.711 -0.550 10.155 1.00 80.88 279 ASP A N 1
ATOM 2270 C CA . ASP A 1 279 ? 11.794 -0.578 11.611 1.00 80.88 279 ASP A CA 1
ATOM 2271 C C . ASP A 1 279 ? 10.778 0.411 12.206 1.00 80.88 279 ASP A C 1
ATOM 2273 O O . ASP A 1 279 ? 10.738 1.599 11.859 1.00 80.88 279 ASP A O 1
ATOM 2277 N N . ARG A 1 280 ? 9.926 -0.098 13.099 1.00 82.12 280 ARG A N 1
ATOM 2278 C CA . ARG A 1 280 ? 8.823 0.666 13.693 1.00 82.12 280 ARG A CA 1
ATOM 2279 C C . ARG A 1 280 ? 9.330 1.886 14.461 1.00 82.12 280 ARG A C 1
ATOM 2281 O O . ARG A 1 280 ? 8.692 2.941 14.419 1.00 82.12 280 ARG A O 1
ATOM 2288 N N . GLN A 1 281 ? 10.441 1.747 15.180 1.00 82.69 281 GLN A N 1
ATOM 2289 C CA . GLN A 1 281 ? 10.978 2.807 16.022 1.00 82.69 281 GLN A CA 1
ATOM 2290 C C . GLN A 1 281 ? 11.608 3.906 15.161 1.00 82.69 281 GLN A C 1
ATOM 2292 O O . GLN A 1 281 ? 11.309 5.086 15.362 1.00 82.69 281 GLN A O 1
ATOM 2297 N N . GLU A 1 282 ? 12.375 3.530 14.136 1.00 81.12 282 GLU A N 1
ATOM 2298 C CA . GLU A 1 282 ? 12.949 4.466 13.167 1.00 81.12 282 GLU A CA 1
ATOM 2299 C C . GLU A 1 282 ? 11.855 5.255 12.423 1.00 81.12 282 GLU A C 1
ATOM 2301 O O . GLU A 1 282 ? 11.925 6.483 12.288 1.00 81.12 282 GLU A O 1
ATOM 2306 N N . LEU A 1 283 ? 10.785 4.570 12.005 1.00 80.88 283 LEU A N 1
ATOM 2307 C CA . LEU A 1 283 ? 9.620 5.176 11.362 1.00 80.88 283 LEU A CA 1
ATOM 2308 C C . LEU A 1 283 ? 8.961 6.225 12.264 1.00 80.88 283 LEU A C 1
ATOM 2310 O O . LEU A 1 283 ? 8.711 7.354 11.827 1.00 80.88 283 LEU A O 1
ATOM 2314 N N . LEU A 1 284 ? 8.711 5.879 13.527 1.00 85.75 284 LEU A N 1
ATOM 2315 C CA . LEU A 1 284 ? 8.116 6.782 14.511 1.00 85.75 284 LEU A CA 1
ATOM 2316 C C . LEU A 1 284 ? 8.984 8.009 14.770 1.00 85.75 284 LEU A C 1
ATOM 2318 O O . LEU A 1 284 ? 8.467 9.127 14.799 1.00 85.75 284 LEU A O 1
ATOM 2322 N N . GLU A 1 285 ? 10.291 7.832 14.948 1.00 85.44 285 GLU A N 1
ATOM 2323 C CA . GLU A 1 285 ? 11.222 8.943 15.148 1.00 85.44 285 GLU A CA 1
ATOM 2324 C C . GLU A 1 285 ? 11.225 9.898 13.954 1.00 85.44 285 GLU A C 1
ATOM 2326 O O . GLU A 1 285 ? 11.149 11.117 14.131 1.00 85.44 285 GLU A O 1
ATOM 2331 N N . ASN A 1 286 ? 11.253 9.361 12.734 1.00 81.44 286 ASN A N 1
ATOM 2332 C CA . ASN A 1 286 ? 11.218 10.157 11.513 1.00 81.44 286 ASN A CA 1
ATOM 2333 C C . ASN A 1 286 ? 9.895 10.917 11.355 1.00 81.44 286 ASN A C 1
ATOM 2335 O O . ASN A 1 286 ? 9.896 12.091 10.976 1.00 81.44 286 ASN A O 1
ATOM 2339 N N . TYR A 1 287 ? 8.766 10.296 11.701 1.00 83.88 287 TYR A N 1
ATOM 2340 C CA . TYR A 1 287 ? 7.459 10.951 11.663 1.00 83.88 287 TYR A CA 1
ATOM 2341 C C . TYR A 1 287 ? 7.327 12.034 12.736 1.00 83.88 287 TYR A C 1
ATOM 2343 O O . TYR A 1 287 ? 6.855 13.130 12.436 1.00 83.88 287 TYR A O 1
ATOM 2351 N N . LYS A 1 288 ? 7.809 11.791 13.961 1.00 86.56 288 LYS A N 1
ATOM 2352 C CA . LYS A 1 288 ? 7.865 12.817 15.013 1.00 86.56 288 LYS A CA 1
ATOM 2353 C C . LYS A 1 288 ? 8.709 14.013 14.560 1.00 86.56 288 LYS A C 1
ATOM 2355 O O . LYS A 1 288 ? 8.230 15.141 14.624 1.00 86.56 288 LYS A O 1
ATOM 2360 N N . LYS A 1 289 ? 9.907 13.780 14.006 1.00 85.44 289 LYS A N 1
ATOM 2361 C CA . LYS A 1 289 ? 10.770 14.845 13.455 1.00 85.44 289 LYS A CA 1
ATOM 2362 C C . LYS A 1 289 ? 10.079 15.644 12.346 1.00 85.44 289 LYS A C 1
ATOM 2364 O O . LYS A 1 289 ? 10.239 16.854 12.275 1.00 85.44 289 LYS A O 1
ATOM 2369 N N . ARG A 1 290 ? 9.309 14.980 11.480 1.00 82.44 290 ARG A N 1
ATOM 2370 C CA . ARG A 1 290 ? 8.651 15.614 10.330 1.00 82.44 290 ARG A CA 1
ATOM 2371 C C . ARG A 1 290 ? 7.367 16.370 10.678 1.00 82.44 290 ARG A C 1
ATOM 2373 O O . ARG A 1 290 ? 7.072 17.366 10.023 1.00 82.44 290 ARG A O 1
ATOM 2380 N N . PHE A 1 291 ? 6.575 15.860 11.618 1.00 82.75 291 PHE A N 1
ATOM 2381 C CA . PHE A 1 291 ? 5.208 16.338 11.857 1.00 82.75 291 PHE A CA 1
ATOM 2382 C C . PHE A 1 291 ? 4.999 17.002 13.222 1.00 82.75 291 PHE A C 1
ATOM 2384 O O . PHE A 1 291 ? 4.030 17.740 13.360 1.00 82.75 291 PHE A O 1
ATOM 2391 N N . LEU A 1 292 ? 5.873 16.768 14.210 1.00 80.75 292 LEU A N 1
ATOM 2392 C CA . LEU A 1 292 ? 5.775 17.382 15.545 1.00 80.75 292 LEU A CA 1
ATOM 2393 C C . LEU A 1 292 ? 6.783 18.502 15.790 1.00 80.75 292 LEU A C 1
ATOM 2395 O O . LEU A 1 292 ? 6.617 19.264 16.739 1.00 80.75 292 LEU A O 1
ATOM 2399 N N . VAL A 1 293 ? 7.833 18.608 14.974 1.00 62.72 293 VAL A N 1
ATOM 2400 C CA . VAL A 1 293 ? 8.735 19.759 15.052 1.00 62.72 293 VAL A CA 1
ATOM 2401 C C . VAL A 1 293 ? 7.988 20.947 14.443 1.00 62.72 293 VAL A C 1
ATOM 2403 O O . VAL A 1 293 ? 7.803 21.037 13.231 1.00 62.72 293 VAL A O 1
ATOM 2406 N N . HIS A 1 294 ? 7.440 21.764 15.337 1.00 53.06 294 HIS A N 1
ATOM 2407 C CA . HIS A 1 294 ? 6.599 22.929 15.074 1.00 53.06 294 HIS A CA 1
ATOM 2408 C C . HIS A 1 294 ? 7.431 24.157 14.620 1.00 53.06 294 HIS A C 1
ATOM 2410 O O . HIS A 1 294 ? 8.659 24.098 14.696 1.00 53.06 294 HIS A O 1
ATOM 2416 N N . PRO A 1 295 ? 6.760 25.187 14.060 1.00 45.81 295 PRO A N 1
ATOM 2417 C CA . PRO A 1 295 ? 7.193 25.999 12.913 1.00 45.81 295 PRO A CA 1
ATOM 2418 C C . PRO A 1 295 ? 8.380 26.936 13.145 1.00 45.81 295 PRO A C 1
ATOM 2420 O O . PRO A 1 295 ? 8.612 27.348 14.302 1.00 45.81 295 PRO A O 1
#